Protein AF-A0A847VBR7-F1 (afdb_monomer)

Radius of gyration: 28.54 Å; Cα contacts (8 Å, |Δi|>4): 184; chains: 1; bounding box: 70×42×78 Å

Structure (mmCIF, N/CA/C/O backbone):
data_AF-A0A847VBR7-F1
#
_entry.id   AF-A0A847VBR7-F1
#
loop_
_atom_site.group_PDB
_atom_site.id
_atom_site.type_symbol
_atom_site.label_atom_id
_atom_site.label_alt_id
_atom_site.label_comp_id
_atom_site.label_asym_id
_atom_site.label_entity_id
_atom_site.label_seq_id
_atom_site.pdbx_PDB_ins_code
_atom_site.Cartn_x
_atom_site.Cartn_y
_atom_site.Cartn_z
_atom_site.occupancy
_atom_site.B_iso_or_equiv
_atom_site.auth_seq_id
_atom_site.auth_comp_id
_atom_site.auth_asym_id
_atom_site.auth_atom_id
_atom_site.pdbx_PDB_model_num
ATOM 1 N N . MET A 1 1 ? -1.234 -3.772 -37.754 1.00 32.06 1 MET A N 1
ATOM 2 C CA . MET A 1 1 ? -1.282 -2.333 -37.423 1.00 32.06 1 MET A CA 1
ATOM 3 C C . MET A 1 1 ? -0.763 -2.202 -36.005 1.00 32.06 1 MET A C 1
ATOM 5 O O . MET A 1 1 ? -1.481 -2.494 -35.062 1.00 32.06 1 MET A O 1
ATOM 9 N N . THR A 1 2 ? 0.535 -1.961 -35.871 1.00 36.78 2 THR A N 1
ATOM 10 C CA . THR A 1 2 ? 1.233 -1.893 -34.585 1.00 36.78 2 THR A CA 1
ATOM 11 C C . THR A 1 2 ? 0.907 -0.557 -33.936 1.00 36.78 2 THR A C 1
ATOM 13 O O . THR A 1 2 ? 1.272 0.490 -34.464 1.00 36.78 2 THR A O 1
ATOM 16 N N . SER A 1 3 ? 0.164 -0.601 -32.832 1.00 38.62 3 SER A N 1
ATOM 17 C CA . SER A 1 3 ? -0.021 0.542 -31.945 1.00 38.62 3 SER A CA 1
ATOM 18 C C . SER A 1 3 ? 1.366 1.016 -31.506 1.00 38.62 3 SER A C 1
ATOM 20 O O . SER A 1 3 ? 2.049 0.322 -30.756 1.00 38.62 3 SER A O 1
ATOM 22 N N . HIS A 1 4 ? 1.814 2.163 -32.021 1.00 39.31 4 HIS A N 1
ATOM 23 C CA . HIS A 1 4 ? 2.827 2.980 -31.358 1.00 39.31 4 HIS A CA 1
ATOM 24 C C . HIS A 1 4 ? 2.161 3.527 -30.091 1.00 39.31 4 HIS A C 1
ATOM 26 O O . HIS A 1 4 ? 1.654 4.644 -30.064 1.00 39.31 4 HIS A O 1
ATOM 32 N N . GLY A 1 5 ? 2.011 2.646 -29.106 1.00 46.28 5 GLY A N 1
ATOM 33 C CA . GLY A 1 5 ? 1.269 2.904 -27.888 1.00 46.28 5 GLY A CA 1
ATOM 34 C C . GLY A 1 5 ? 2.089 3.814 -27.001 1.00 46.28 5 GLY A C 1
ATOM 35 O O . GLY A 1 5 ? 3.195 3.451 -26.643 1.00 46.28 5 GLY A O 1
ATOM 36 N N . ASP A 1 6 ? 1.585 5.015 -26.753 1.00 58.66 6 ASP A N 1
ATOM 37 C CA . ASP A 1 6 ? 1.435 5.697 -25.459 1.00 58.66 6 ASP A CA 1
ATOM 38 C C . ASP A 1 6 ? 2.389 5.369 -24.287 1.00 58.66 6 ASP A C 1
ATOM 40 O O . ASP A 1 6 ? 2.008 5.472 -23.123 1.00 58.66 6 ASP A O 1
ATOM 44 N N . HIS A 1 7 ? 3.639 4.988 -24.558 1.00 62.34 7 HIS A N 1
ATOM 45 C CA . HIS A 1 7 ? 4.578 4.549 -23.534 1.00 62.34 7 HIS A CA 1
ATOM 46 C C . HIS A 1 7 ? 4.798 5.689 -22.540 1.00 62.34 7 HIS A C 1
ATOM 48 O O . HIS A 1 7 ? 4.632 5.497 -21.340 1.00 62.34 7 HIS A O 1
ATOM 54 N N . SER A 1 8 ? 5.087 6.914 -23.008 1.00 69.00 8 SER A N 1
ATOM 55 C CA . SER A 1 8 ? 5.248 8.093 -22.132 1.00 69.00 8 SER A CA 1
ATOM 56 C C . SER A 1 8 ? 4.080 8.272 -21.157 1.00 69.00 8 SER A C 1
ATOM 58 O O . SER A 1 8 ? 4.315 8.529 -19.981 1.00 69.00 8 SER A O 1
ATOM 60 N N . GLY A 1 9 ? 2.849 8.022 -21.612 1.00 84.94 9 GLY A N 1
ATOM 61 C CA . GLY A 1 9 ? 1.653 8.176 -20.792 1.00 84.94 9 GLY A CA 1
ATOM 62 C C . GLY A 1 9 ? 1.588 7.225 -19.596 1.00 84.94 9 GLY A C 1
ATOM 63 O O . GLY A 1 9 ? 0.990 7.581 -18.581 1.00 84.94 9 GLY A O 1
ATOM 64 N N . LEU A 1 10 ? 2.215 6.041 -19.655 1.00 92.19 10 LEU A N 1
ATOM 65 C CA . LEU A 1 10 ? 2.211 5.121 -18.515 1.00 92.19 10 LEU A CA 1
ATOM 66 C C . LEU A 1 10 ? 3.056 5.652 -17.357 1.00 92.19 10 LEU A C 1
ATOM 68 O O . LEU A 1 10 ? 2.578 5.647 -16.224 1.00 92.19 10 LEU A O 1
ATOM 72 N N . LEU A 1 11 ? 4.278 6.115 -17.630 1.00 91.62 11 LEU A N 1
ATOM 73 C CA . LEU A 1 11 ? 5.168 6.644 -16.593 1.00 91.62 11 LEU A CA 1
ATOM 74 C C . LEU A 1 11 ? 4.535 7.857 -15.899 1.00 91.62 11 LEU A C 1
ATOM 76 O O . LEU A 1 11 ? 4.471 7.887 -14.672 1.00 91.62 11 LEU A O 1
ATOM 80 N N . ASP A 1 12 ? 3.977 8.784 -16.678 1.00 92.38 12 ASP A N 1
ATOM 81 C CA . ASP A 1 12 ? 3.278 9.963 -16.155 1.00 92.38 12 ASP A CA 1
ATOM 82 C C . ASP A 1 12 ? 2.058 9.554 -15.308 1.00 92.38 12 ASP A C 1
ATOM 84 O O . ASP A 1 12 ? 1.833 10.075 -14.213 1.00 92.38 12 ASP A O 1
ATOM 88 N N . SER A 1 13 ? 1.290 8.555 -15.767 1.00 91.69 13 SER A N 1
ATOM 89 C CA . SER A 1 13 ? 0.156 8.023 -15.001 1.00 91.69 13 SER A CA 1
ATOM 90 C C . SER A 1 13 ? 0.587 7.367 -13.685 1.00 91.69 13 SER A C 1
ATOM 92 O O . SER A 1 13 ? -0.080 7.537 -12.663 1.00 91.69 13 SER A O 1
ATOM 94 N N . LEU A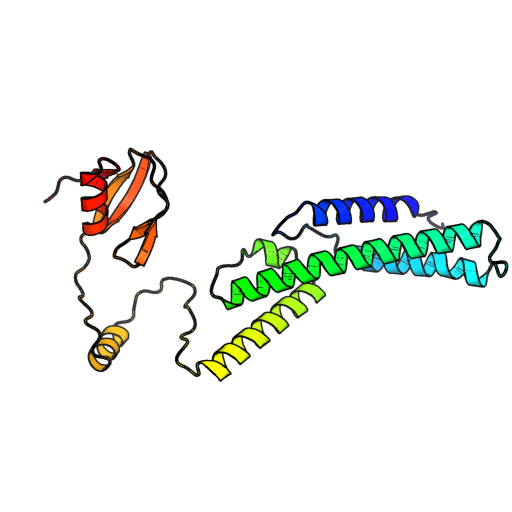 1 14 ? 1.719 6.659 -13.679 1.00 94.00 14 LEU A N 1
ATOM 95 C CA . LEU A 1 14 ? 2.256 6.012 -12.489 1.00 94.00 14 LEU A CA 1
ATOM 96 C C . LEU A 1 14 ? 2.762 7.054 -11.487 1.00 94.00 14 LEU A C 1
ATOM 98 O O . LEU A 1 14 ? 2.488 6.931 -10.297 1.00 94.00 14 LEU A O 1
ATOM 102 N N . GLN A 1 15 ? 3.422 8.114 -11.954 1.00 94.75 15 GLN A N 1
ATOM 103 C CA . GLN A 1 15 ? 3.838 9.240 -11.113 1.00 94.75 15 GLN A CA 1
ATOM 104 C C . GLN A 1 15 ? 2.652 9.946 -10.452 1.00 94.75 15 GLN A C 1
ATOM 106 O O . GLN A 1 15 ? 2.715 10.287 -9.265 1.00 94.75 15 GLN A O 1
ATOM 111 N N . LEU A 1 16 ? 1.555 10.130 -11.192 1.00 94.19 16 LEU A N 1
ATOM 112 C CA . LEU A 1 16 ? 0.321 10.694 -10.650 1.00 94.19 16 LEU A CA 1
ATOM 113 C C . LEU A 1 16 ? -0.249 9.807 -9.537 1.00 94.19 16 LEU A C 1
ATOM 115 O O . LEU A 1 16 ? -0.586 10.303 -8.463 1.00 94.19 16 LEU A O 1
ATOM 119 N N . VAL A 1 17 ? -0.309 8.495 -9.773 1.00 94.75 17 VAL A N 1
ATOM 120 C CA . VAL A 1 17 ? -0.791 7.513 -8.794 1.00 94.75 17 VAL A CA 1
ATOM 121 C C . VAL A 1 17 ? 0.097 7.472 -7.550 1.00 94.75 17 VAL A C 1
ATOM 123 O O . VAL A 1 17 ? -0.418 7.508 -6.437 1.00 94.75 17 VAL A O 1
ATOM 126 N N . VAL A 1 18 ? 1.422 7.447 -7.714 1.00 95.81 18 VAL A N 1
ATOM 127 C CA . VAL A 1 18 ? 2.386 7.476 -6.600 1.00 95.81 18 VAL A CA 1
ATOM 128 C C . VAL A 1 18 ? 2.211 8.741 -5.764 1.00 95.81 18 VAL A C 1
ATOM 130 O O . VAL A 1 18 ? 2.200 8.668 -4.536 1.00 95.81 18 VAL A O 1
ATOM 133 N N . SER A 1 19 ? 2.033 9.894 -6.411 1.00 94.69 19 SER A N 1
ATOM 134 C CA . SER A 1 19 ? 1.812 11.165 -5.716 1.00 94.69 19 SER A CA 1
ATOM 135 C C . SER A 1 19 ? 0.491 11.154 -4.945 1.00 94.69 19 SER A C 1
ATOM 137 O O . SER A 1 19 ? 0.476 11.456 -3.755 1.00 94.69 19 SER A O 1
ATOM 139 N N . ALA A 1 20 ? -0.595 10.711 -5.583 1.00 94.62 20 ALA A N 1
ATOM 140 C CA . ALA A 1 20 ? -1.893 10.575 -4.931 1.00 94.62 20 ALA A CA 1
ATOM 141 C C . ALA A 1 20 ? -1.842 9.606 -3.738 1.00 94.62 20 ALA A C 1
ATOM 143 O O . ALA A 1 20 ? -2.424 9.881 -2.690 1.00 94.62 20 ALA A O 1
ATOM 144 N N . GLU A 1 21 ? -1.129 8.483 -3.866 1.00 95.56 21 GLU A N 1
ATOM 145 C CA . GLU A 1 21 ? -0.970 7.519 -2.777 1.00 95.56 21 GLU A CA 1
ATOM 146 C C . GLU A 1 21 ? -0.162 8.107 -1.617 1.00 95.56 21 GLU A C 1
ATOM 148 O O . GLU A 1 21 ? -0.514 7.878 -0.458 1.00 95.56 21 GLU A O 1
ATOM 153 N N . ARG A 1 22 ? 0.877 8.897 -1.899 1.00 94.31 22 ARG A N 1
ATOM 154 C CA . ARG A 1 22 ? 1.648 9.600 -0.867 1.00 94.31 22 ARG A CA 1
ATOM 155 C C . ARG A 1 22 ? 0.790 10.604 -0.097 1.00 94.31 22 ARG A C 1
ATOM 157 O O . ARG A 1 22 ? 0.894 10.675 1.125 1.00 94.31 22 ARG A O 1
ATOM 164 N N . ASP A 1 23 ? -0.058 11.344 -0.802 1.00 93.06 23 ASP A N 1
ATOM 165 C CA . ASP A 1 23 ? -0.875 12.410 -0.215 1.00 93.06 23 ASP A CA 1
ATOM 166 C C . ASP A 1 23 ? -2.114 11.857 0.522 1.00 93.06 23 ASP A C 1
ATOM 168 O O . ASP A 1 23 ? -2.627 12.480 1.453 1.00 93.06 23 ASP A O 1
ATOM 172 N N . ALA A 1 24 ? -2.573 10.651 0.168 1.00 88.75 24 ALA A N 1
ATOM 173 C CA . ALA A 1 24 ? -3.673 9.955 0.833 1.00 88.75 24 ALA A CA 1
ATOM 174 C C . ALA A 1 24 ? -3.249 9.346 2.185 1.00 88.75 24 ALA A C 1
ATOM 176 O O . ALA A 1 24 ? -3.102 8.131 2.336 1.00 88.75 24 ALA A O 1
ATOM 177 N N . ILE A 1 25 ? -3.048 10.179 3.201 1.00 81.94 25 ILE A N 1
ATOM 178 C CA . ILE A 1 25 ? -2.653 9.724 4.541 1.00 81.94 25 ILE A CA 1
ATOM 179 C C . ILE A 1 25 ? -3.774 8.882 5.170 1.00 81.94 25 ILE A C 1
ATOM 181 O O . ILE A 1 25 ? -4.931 9.290 5.208 1.00 81.94 25 ILE A O 1
ATOM 185 N N . GLY A 1 26 ? -3.432 7.691 5.671 1.00 75.50 26 GLY A N 1
ATOM 186 C CA . GLY A 1 26 ? -4.369 6.814 6.389 1.00 75.50 26 GLY A CA 1
ATOM 187 C C . GLY A 1 26 ? -5.438 6.133 5.524 1.00 75.50 26 GLY A C 1
ATOM 188 O O . GLY A 1 26 ? -6.224 5.354 6.052 1.00 75.50 26 GLY A O 1
ATOM 189 N N . SER A 1 27 ? -5.457 6.367 4.207 1.00 85.25 27 SER A N 1
ATOM 190 C CA . SER A 1 27 ? -6.395 5.737 3.274 1.00 85.25 27 SER A CA 1
ATOM 191 C C . SER A 1 27 ? -5.681 5.230 2.024 1.00 85.25 27 SER A C 1
ATOM 193 O O . SER A 1 27 ? -4.708 5.815 1.555 1.00 85.25 27 SER A O 1
ATOM 195 N N . LEU A 1 28 ? -6.212 4.152 1.448 1.00 90.75 28 LEU A N 1
ATOM 196 C CA . LEU A 1 28 ? -5.800 3.650 0.140 1.00 90.75 28 LEU A CA 1
ATOM 197 C C . LEU A 1 28 ? -6.451 4.473 -0.975 1.00 90.75 28 LEU A C 1
ATOM 199 O O . LEU A 1 28 ? -7.643 4.814 -0.893 1.00 90.75 28 LEU A O 1
ATOM 203 N N . THR A 1 29 ? -5.681 4.763 -2.023 1.00 92.88 29 THR A N 1
ATOM 204 C CA . THR A 1 29 ? -6.227 5.309 -3.273 1.00 92.88 29 THR A CA 1
ATOM 205 C C . THR A 1 29 ? -6.804 4.196 -4.147 1.00 92.88 29 THR A C 1
ATOM 207 O O . THR A 1 29 ? -6.493 3.014 -3.963 1.00 92.88 29 THR A O 1
ATOM 210 N N . VAL A 1 30 ? -7.684 4.569 -5.082 1.00 90.44 30 VAL A N 1
ATOM 211 C CA . VAL A 1 30 ? -8.215 3.642 -6.087 1.00 90.44 30 VAL A CA 1
ATOM 212 C C . VAL A 1 30 ? -7.145 3.419 -7.146 1.00 90.44 30 VAL A C 1
ATOM 214 O O . VAL A 1 30 ? -6.747 4.355 -7.838 1.00 90.44 30 VAL A O 1
ATOM 217 N N . LEU A 1 31 ? -6.709 2.170 -7.279 1.00 92.31 31 LEU A N 1
ATOM 218 C CA . LEU A 1 31 ? -5.714 1.778 -8.262 1.00 92.31 31 LEU A CA 1
ATOM 219 C C . LEU A 1 31 ? -6.376 1.115 -9.476 1.00 92.31 31 LEU A C 1
ATOM 221 O O . LEU A 1 31 ? -7.262 0.276 -9.289 1.00 92.31 31 LEU A O 1
ATOM 225 N N . PRO A 1 32 ? -5.930 1.406 -10.711 1.00 90.50 32 PRO A N 1
ATOM 226 C CA . PRO A 1 32 ? -6.276 0.574 -11.854 1.00 90.50 32 PRO A CA 1
ATOM 227 C C . PRO A 1 32 ? -5.802 -0.874 -11.618 1.00 90.50 32 PRO A C 1
ATOM 229 O O . PRO A 1 32 ? -4.627 -1.079 -11.296 1.00 90.50 32 PRO A O 1
ATOM 232 N N . PRO A 1 33 ? -6.673 -1.889 -11.776 1.00 89.06 33 PRO A N 1
ATOM 233 C CA . PRO A 1 33 ? -6.339 -3.279 -11.448 1.00 89.06 33 PRO A CA 1
ATOM 234 C C . PRO A 1 33 ? -5.257 -3.862 -12.365 1.00 89.06 33 PRO A C 1
ATOM 236 O O . PRO A 1 33 ? -4.580 -4.822 -12.011 1.00 89.06 33 PRO A O 1
ATOM 239 N N . ASP A 1 34 ? -5.085 -3.274 -13.545 1.00 92.19 34 ASP A N 1
ATOM 240 C CA . ASP A 1 34 ? -4.134 -3.678 -14.569 1.00 92.19 34 ASP A CA 1
ATOM 241 C C . ASP A 1 34 ? -2.812 -2.893 -14.518 1.00 92.19 34 ASP A C 1
ATOM 243 O O . ASP A 1 34 ? -1.905 -3.216 -15.286 1.00 92.19 34 ASP A O 1
ATOM 247 N N . LEU A 1 35 ? -2.657 -1.909 -13.619 1.00 93.50 35 LEU A N 1
ATOM 248 C CA . LEU A 1 35 ? -1.493 -1.011 -13.570 1.00 93.50 35 LEU A CA 1
ATOM 249 C C . LEU A 1 35 ? -0.160 -1.773 -13.546 1.00 93.50 35 LEU A C 1
ATOM 251 O O . LEU A 1 35 ? 0.708 -1.537 -14.386 1.00 93.50 35 LEU A O 1
ATOM 255 N N . PHE A 1 36 ? -0.022 -2.725 -12.620 1.00 94.56 36 PHE A N 1
ATOM 256 C CA . PHE A 1 36 ? 1.188 -3.540 -12.480 1.00 94.56 36 PHE A CA 1
ATOM 257 C C . PHE A 1 36 ? 1.441 -4.415 -13.713 1.00 94.56 36 PHE A C 1
ATOM 259 O O . PHE A 1 36 ? 2.578 -4.538 -14.163 1.00 94.56 36 PHE A O 1
ATOM 266 N N . SER A 1 37 ? 0.384 -4.980 -14.305 1.00 94.56 37 SER A N 1
ATOM 267 C CA . SER A 1 37 ? 0.510 -5.804 -15.513 1.00 94.56 37 SER A CA 1
ATOM 268 C C . SER A 1 37 ? 0.945 -4.981 -16.730 1.00 94.56 37 SER A C 1
ATOM 270 O O . SER A 1 37 ? 1.835 -5.398 -17.468 1.00 94.56 37 SER A O 1
ATOM 272 N N . ARG A 1 38 ? 0.396 -3.770 -16.896 1.00 94.81 38 ARG A N 1
ATOM 273 C CA . ARG A 1 38 ? 0.777 -2.829 -17.956 1.00 94.81 38 ARG A CA 1
ATOM 274 C C . ARG A 1 38 ? 2.229 -2.389 -17.815 1.00 94.81 38 ARG A C 1
ATOM 276 O O . ARG A 1 38 ? 2.953 -2.390 -18.806 1.00 94.81 38 ARG A O 1
ATOM 283 N N . ALA A 1 39 ? 2.664 -2.076 -16.595 1.00 95.38 39 ALA A N 1
ATOM 284 C CA . ALA A 1 39 ? 4.056 -1.735 -16.327 1.00 95.38 39 ALA A CA 1
ATOM 285 C C . ALA A 1 39 ? 5.002 -2.912 -16.609 1.00 95.38 39 ALA A C 1
ATOM 287 O O . ALA A 1 39 ? 6.052 -2.713 -17.213 1.00 95.38 39 ALA A O 1
ATOM 288 N N . GLY A 1 40 ? 4.601 -4.142 -16.271 1.00 96.25 40 GLY A N 1
ATOM 289 C CA . GLY A 1 40 ? 5.349 -5.352 -16.623 1.00 96.25 40 GLY A CA 1
ATOM 290 C C . GLY A 1 40 ? 5.534 -5.516 -18.134 1.00 96.25 40 GLY A C 1
ATOM 291 O O . GLY A 1 40 ? 6.658 -5.701 -18.599 1.00 96.25 40 GLY A O 1
ATOM 292 N N . VAL A 1 41 ? 4.455 -5.362 -18.910 1.00 96.00 41 VAL A N 1
ATOM 293 C CA . VAL A 1 41 ? 4.503 -5.424 -20.382 1.00 96.00 41 VAL A CA 1
ATOM 294 C C . VAL A 1 41 ? 5.412 -4.336 -20.962 1.00 96.00 41 VAL A C 1
ATOM 296 O O . VAL A 1 41 ? 6.172 -4.605 -21.893 1.00 96.00 41 VAL A O 1
ATOM 299 N N . GLU A 1 42 ? 5.373 -3.115 -20.421 1.00 95.25 42 GLU A N 1
ATOM 300 C CA . GLU A 1 42 ? 6.250 -2.031 -20.874 1.00 95.25 42 GLU A CA 1
ATOM 301 C C . GLU A 1 42 ? 7.724 -2.303 -20.548 1.00 95.25 42 GLU A C 1
ATOM 303 O O . GLU A 1 42 ? 8.575 -2.168 -21.426 1.00 95.25 42 GLU A O 1
ATOM 308 N N . ILE A 1 43 ? 8.036 -2.759 -19.331 1.00 96.38 43 ILE A N 1
ATOM 309 C CA . ILE A 1 43 ? 9.403 -3.137 -18.941 1.00 96.38 43 ILE A CA 1
ATOM 310 C C . ILE A 1 43 ? 9.929 -4.258 -19.847 1.00 96.38 43 ILE A C 1
ATOM 312 O O . ILE A 1 43 ? 11.069 -4.195 -20.312 1.00 96.38 43 ILE A O 1
ATOM 316 N N . GLU A 1 44 ? 9.115 -5.271 -20.150 1.00 95.94 44 GLU A N 1
ATOM 317 C CA . GLU A 1 44 ? 9.493 -6.336 -21.085 1.00 95.94 44 GLU A CA 1
ATOM 318 C C . GLU A 1 44 ? 9.736 -5.815 -22.504 1.00 95.94 44 GLU A C 1
ATOM 320 O O . GLU A 1 44 ? 10.679 -6.251 -23.169 1.00 95.94 44 GLU A O 1
ATOM 325 N N . ALA A 1 45 ? 8.920 -4.870 -22.977 1.00 94.12 45 ALA A N 1
ATOM 326 C CA . ALA A 1 45 ? 9.124 -4.233 -24.272 1.00 94.12 45 ALA A CA 1
ATOM 327 C C . ALA A 1 45 ? 10.439 -3.437 -24.311 1.00 94.12 45 ALA A C 1
ATOM 329 O O . ALA A 1 45 ? 11.197 -3.573 -25.272 1.00 94.12 45 ALA A O 1
ATOM 330 N N . LEU A 1 46 ? 10.753 -2.681 -23.254 1.00 94.19 46 LEU A N 1
ATOM 331 C CA . LEU A 1 46 ? 12.004 -1.926 -23.130 1.00 94.19 46 LEU A CA 1
ATOM 332 C C . LEU A 1 46 ? 13.223 -2.853 -23.067 1.00 94.19 46 LEU A C 1
ATOM 334 O O . LEU A 1 46 ? 14.224 -2.598 -23.732 1.00 94.19 46 LEU A O 1
ATOM 338 N N . ARG A 1 47 ? 13.126 -3.992 -22.373 1.00 95.06 47 ARG A N 1
ATOM 339 C CA . ARG A 1 47 ? 14.208 -4.992 -22.309 1.00 95.06 47 ARG A CA 1
ATOM 340 C C . ARG A 1 47 ? 14.573 -5.589 -23.667 1.00 95.06 47 ARG A C 1
ATOM 342 O O . ARG A 1 47 ? 15.715 -6.007 -23.854 1.00 95.06 47 ARG A O 1
ATOM 349 N N . LYS A 1 48 ? 13.659 -5.599 -24.645 1.00 94.62 48 LYS A N 1
ATOM 350 C CA . LYS A 1 48 ? 13.979 -6.040 -26.017 1.00 94.62 48 LYS A CA 1
ATOM 351 C C . LYS A 1 48 ? 15.010 -5.132 -26.688 1.00 94.62 48 LYS A C 1
ATOM 353 O O . LYS A 1 48 ? 15.739 -5.612 -27.555 1.00 94.62 48 LYS A O 1
ATOM 358 N N . VAL A 1 49 ? 15.151 -3.875 -26.259 1.00 92.81 49 VAL A N 1
ATOM 359 C CA . VAL A 1 49 ? 16.210 -2.979 -26.750 1.00 92.81 49 VAL A CA 1
ATOM 360 C C . VAL A 1 49 ? 17.591 -3.575 -26.482 1.00 92.81 49 VAL A C 1
ATOM 362 O O . VAL A 1 49 ? 18.425 -3.566 -27.380 1.00 92.81 49 VAL A O 1
ATOM 365 N N . PHE A 1 50 ? 17.804 -4.204 -25.325 1.00 92.50 50 PHE A N 1
ATOM 366 C CA . PHE A 1 50 ? 19.084 -4.835 -24.974 1.00 92.50 50 PHE A CA 1
ATOM 367 C C . PHE A 1 50 ? 19.415 -6.063 -25.831 1.00 92.50 50 PHE A C 1
ATOM 369 O O . PHE A 1 50 ? 20.571 -6.457 -25.937 1.00 92.50 50 PHE A O 1
ATOM 376 N N . THR A 1 51 ? 18.409 -6.671 -26.468 1.00 90.31 51 THR A N 1
ATOM 377 C CA . THR A 1 51 ? 18.633 -7.768 -27.424 1.00 90.31 51 THR A CA 1
ATOM 378 C C . THR A 1 51 ? 19.007 -7.264 -28.818 1.00 90.31 51 THR A C 1
ATOM 380 O O . THR A 1 51 ? 19.703 -7.961 -29.551 1.00 90.31 51 THR A O 1
ATOM 383 N N . ALA A 1 52 ? 18.561 -6.059 -29.184 1.00 91.50 52 ALA A N 1
ATOM 384 C CA . ALA A 1 52 ? 18.794 -5.456 -30.496 1.00 91.50 52 ALA A CA 1
ATOM 385 C C . ALA A 1 52 ? 19.996 -4.496 -30.516 1.00 91.50 52 ALA A C 1
ATOM 387 O O . ALA A 1 52 ? 20.581 -4.261 -31.572 1.00 91.50 52 ALA A O 1
ATOM 388 N N . CYS A 1 53 ? 20.358 -3.933 -29.365 1.00 88.88 53 CYS A N 1
ATOM 389 C CA . CYS A 1 53 ? 21.441 -2.979 -29.195 1.00 88.88 53 CYS A CA 1
ATOM 390 C C . CYS A 1 53 ? 22.400 -3.483 -28.115 1.00 88.88 53 CYS A C 1
ATOM 392 O O . CYS A 1 53 ? 22.030 -3.589 -26.948 1.00 88.88 53 CYS A O 1
ATOM 394 N N . THR A 1 54 ? 23.629 -3.799 -28.517 1.00 86.00 54 THR A N 1
ATOM 395 C CA . THR A 1 54 ? 24.665 -4.319 -27.613 1.00 86.00 54 THR A CA 1
ATOM 396 C C . THR A 1 54 ? 25.536 -3.217 -27.013 1.00 86.00 54 THR A C 1
ATOM 398 O O . THR A 1 54 ? 26.229 -3.478 -26.037 1.00 86.00 54 THR A O 1
ATOM 401 N N . ASP A 1 55 ? 25.536 -2.015 -27.602 1.00 92.12 55 ASP A N 1
ATOM 402 C CA . ASP A 1 55 ? 26.331 -0.876 -27.133 1.00 92.12 55 ASP A CA 1
ATOM 403 C C . ASP A 1 55 ? 25.603 -0.141 -25.993 1.00 92.12 55 ASP A C 1
ATOM 405 O O . ASP A 1 55 ? 24.589 0.515 -26.250 1.00 92.12 55 ASP A O 1
ATOM 409 N N . PRO A 1 56 ? 26.114 -0.191 -24.748 1.00 89.94 56 PRO A N 1
ATOM 410 C CA . PRO A 1 56 ? 25.483 0.471 -23.611 1.00 89.94 56 PRO A CA 1
ATOM 411 C C . PRO A 1 56 ? 25.505 2.002 -23.692 1.00 89.94 56 PRO A C 1
ATOM 413 O O . PRO A 1 56 ? 24.775 2.665 -22.957 1.00 89.94 56 PRO A O 1
ATOM 416 N N . LEU A 1 57 ? 26.359 2.575 -24.548 1.00 93.06 57 LEU A N 1
ATOM 417 C CA . LEU A 1 57 ? 26.479 4.022 -24.726 1.00 93.06 57 LEU A CA 1
ATOM 418 C C . LEU A 1 57 ? 25.512 4.568 -25.779 1.00 93.06 57 LEU A C 1
ATOM 420 O O . LEU A 1 57 ? 25.332 5.783 -25.867 1.00 93.06 57 LEU A O 1
ATOM 424 N N . ALA A 1 58 ? 24.873 3.696 -26.559 1.00 93.75 58 ALA A N 1
ATOM 425 C CA . ALA A 1 58 ? 23.891 4.109 -27.543 1.00 93.75 58 ALA A CA 1
ATOM 426 C C . ALA A 1 58 ? 22.655 4.715 -26.860 1.00 93.75 58 ALA A C 1
ATOM 428 O O . ALA A 1 58 ? 22.128 4.168 -25.890 1.00 93.75 58 ALA A O 1
ATOM 429 N N . GLU A 1 59 ? 22.146 5.820 -27.410 1.00 94.31 59 GLU A N 1
ATOM 430 C CA . GLU A 1 59 ? 20.992 6.538 -26.850 1.00 94.31 59 GLU A CA 1
ATOM 431 C C . GLU A 1 59 ? 19.770 5.636 -26.579 1.00 94.31 59 GLU A C 1
ATOM 433 O O . GLU A 1 59 ? 19.264 5.675 -25.459 1.00 94.31 59 GLU A O 1
ATOM 438 N N . PRO A 1 60 ? 19.334 4.737 -27.491 1.00 92.06 60 PRO A N 1
ATOM 439 C CA . PRO A 1 60 ? 18.210 3.841 -27.210 1.00 92.06 60 PRO A CA 1
ATOM 440 C C . PRO A 1 60 ? 18.440 2.927 -26.001 1.00 92.06 60 PRO A C 1
ATOM 442 O O . PRO A 1 60 ? 17.498 2.651 -25.261 1.00 92.06 60 PRO A O 1
ATOM 445 N N . PHE A 1 61 ? 19.680 2.469 -25.793 1.00 94.25 61 PHE A N 1
ATOM 446 C CA . PHE A 1 61 ? 20.045 1.631 -24.652 1.00 94.25 61 PHE A CA 1
ATOM 447 C C . PHE A 1 61 ? 19.911 2.425 -23.352 1.00 94.25 61 PHE A C 1
ATOM 449 O O . PHE A 1 61 ? 19.254 1.975 -22.416 1.00 94.25 61 PHE A O 1
ATOM 456 N N . ARG A 1 62 ? 20.477 3.636 -23.317 1.00 94.31 62 ARG A N 1
ATOM 457 C CA . ARG A 1 62 ? 20.427 4.529 -22.151 1.00 94.31 62 ARG A CA 1
ATOM 458 C C . ARG A 1 62 ? 18.998 4.928 -21.798 1.00 94.31 62 ARG A C 1
ATOM 460 O O . ARG A 1 62 ? 18.598 4.769 -20.650 1.00 94.31 62 ARG A O 1
ATOM 467 N N . THR A 1 63 ? 18.208 5.352 -22.786 1.00 93.50 63 THR A N 1
ATOM 468 C CA . THR A 1 63 ? 16.796 5.703 -22.585 1.00 93.50 63 THR A CA 1
ATOM 469 C C . THR A 1 63 ? 15.984 4.517 -22.061 1.00 93.50 63 THR A C 1
ATOM 471 O O . THR A 1 63 ? 15.134 4.695 -21.191 1.00 93.50 63 THR A O 1
ATOM 474 N N . ALA A 1 64 ? 16.230 3.300 -22.562 1.00 93.94 64 ALA A N 1
ATOM 475 C CA . ALA A 1 64 ? 15.554 2.106 -22.062 1.00 93.94 64 ALA A CA 1
ATOM 476 C C . ALA A 1 64 ? 15.918 1.817 -20.598 1.00 93.94 64 ALA A C 1
ATOM 478 O O . ALA A 1 64 ? 15.019 1.540 -19.807 1.00 93.94 64 ALA A O 1
ATOM 479 N N . THR A 1 65 ? 17.198 1.929 -20.233 1.00 95.38 65 THR A N 1
ATOM 480 C CA . THR A 1 65 ? 17.672 1.765 -18.850 1.00 95.38 65 THR A CA 1
ATOM 481 C C . THR A 1 65 ? 17.024 2.777 -17.910 1.00 95.38 65 THR A C 1
ATOM 483 O O . THR A 1 65 ? 16.334 2.375 -16.980 1.00 95.38 65 THR A O 1
ATOM 486 N N . GLU A 1 66 ? 17.146 4.077 -18.201 1.00 95.94 66 GLU A N 1
ATOM 487 C CA . GLU A 1 66 ? 16.589 5.153 -17.364 1.00 95.94 66 GLU A CA 1
ATOM 488 C C . GLU A 1 66 ? 15.081 4.978 -17.136 1.00 95.94 66 GLU A C 1
ATOM 490 O O . GLU A 1 66 ? 14.562 5.199 -16.041 1.00 95.94 66 GLU A O 1
ATOM 495 N N . ARG A 1 67 ? 14.364 4.538 -18.172 1.00 95.62 67 ARG A N 1
ATOM 496 C CA . ARG A 1 67 ? 12.918 4.334 -18.118 1.00 95.62 67 ARG A CA 1
ATOM 497 C C . ARG A 1 67 ? 12.518 3.081 -17.342 1.00 95.62 67 ARG A C 1
ATOM 499 O O . ARG A 1 67 ? 11.530 3.127 -16.611 1.00 95.62 67 ARG A O 1
ATOM 506 N N . ILE A 1 68 ? 13.253 1.977 -17.493 1.00 96.19 68 ILE A N 1
ATOM 507 C CA . ILE A 1 68 ? 13.046 0.769 -16.682 1.00 96.19 68 ILE A CA 1
ATOM 508 C C . ILE A 1 68 ? 13.277 1.106 -15.209 1.00 96.19 68 ILE A C 1
ATOM 510 O O . ILE A 1 68 ? 12.412 0.800 -14.390 1.00 96.19 68 ILE A O 1
ATOM 514 N N . ASP A 1 69 ? 14.377 1.791 -14.896 1.00 97.44 69 ASP A N 1
ATOM 515 C CA . ASP A 1 69 ? 14.725 2.170 -13.527 1.00 97.44 69 ASP A CA 1
ATOM 516 C C . ASP A 1 69 ? 13.643 3.070 -12.913 1.00 97.44 69 ASP A C 1
ATOM 518 O O . ASP A 1 69 ? 13.186 2.822 -11.797 1.00 97.44 69 ASP A O 1
ATOM 522 N N . ALA A 1 70 ? 13.152 4.065 -13.661 1.00 96.56 70 ALA A N 1
ATOM 523 C CA . ALA A 1 70 ? 12.070 4.937 -13.208 1.00 96.56 70 ALA A CA 1
ATOM 524 C C . ALA A 1 70 ? 10.760 4.171 -12.948 1.00 96.56 70 ALA A C 1
ATOM 526 O O . ALA A 1 70 ? 10.122 4.370 -11.913 1.00 96.56 70 ALA A O 1
ATOM 527 N N . LEU A 1 71 ? 10.358 3.275 -13.860 1.00 96.50 71 LEU A N 1
ATOM 528 C CA . LEU A 1 71 ? 9.162 2.447 -13.677 1.00 96.50 71 LEU A CA 1
ATOM 529 C C . LEU A 1 71 ? 9.298 1.549 -12.444 1.00 96.50 71 LEU A C 1
ATOM 531 O O . LEU A 1 71 ? 8.389 1.517 -11.618 1.00 96.50 71 LEU A O 1
ATOM 535 N N . GLN A 1 72 ? 10.424 0.849 -12.297 1.00 97.75 72 GLN A N 1
ATOM 536 C CA . GLN A 1 72 ? 10.665 -0.038 -11.157 1.00 97.75 72 GLN A CA 1
ATOM 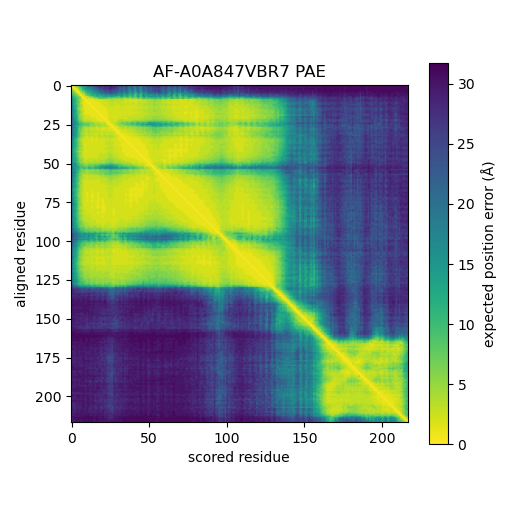537 C C . GLN A 1 72 ? 10.656 0.732 -9.836 1.00 97.75 72 GLN A C 1
ATOM 539 O O . GLN A 1 72 ? 9.942 0.339 -8.918 1.00 97.75 72 GLN A O 1
ATOM 544 N N . GLN A 1 73 ? 11.347 1.872 -9.773 1.00 97.62 73 GLN A N 1
ATOM 545 C CA . GLN A 1 73 ? 11.383 2.713 -8.579 1.00 97.62 73 GLN A CA 1
ATOM 546 C C . GLN A 1 73 ? 9.979 3.168 -8.156 1.00 97.62 73 GLN A C 1
ATOM 548 O O . GLN A 1 73 ? 9.616 3.064 -6.986 1.00 97.62 73 GLN A O 1
ATOM 553 N N . HIS A 1 74 ? 9.161 3.637 -9.101 1.00 97.31 74 HIS A N 1
ATOM 554 C CA . HIS A 1 74 ? 7.801 4.079 -8.796 1.00 97.31 74 HIS A CA 1
ATOM 555 C C . HIS A 1 74 ? 6.872 2.930 -8.380 1.00 97.31 74 HIS A C 1
ATOM 557 O O . HIS A 1 74 ? 6.037 3.117 -7.492 1.00 97.31 74 HIS A O 1
ATOM 563 N N . LEU A 1 75 ? 7.010 1.745 -8.985 1.00 97.12 75 LEU A N 1
ATOM 564 C CA . LEU A 1 75 ? 6.267 0.555 -8.563 1.00 97.12 75 LEU A CA 1
ATOM 565 C C . LEU A 1 75 ? 6.660 0.130 -7.144 1.00 97.12 75 LEU A C 1
ATOM 567 O O . LEU A 1 75 ? 5.776 -0.132 -6.330 1.00 97.12 75 LEU A O 1
ATOM 571 N N . ASP A 1 76 ? 7.955 0.109 -6.832 1.00 97.62 76 ASP A N 1
ATOM 572 C CA . ASP A 1 76 ? 8.460 -0.258 -5.508 1.00 97.62 76 ASP A CA 1
ATOM 573 C C . ASP A 1 76 ? 8.006 0.737 -4.436 1.00 97.62 76 ASP A C 1
ATOM 575 O O . ASP A 1 76 ? 7.547 0.335 -3.363 1.00 97.62 76 ASP A O 1
ATOM 579 N N . ASP A 1 77 ? 8.058 2.039 -4.730 1.00 96.69 77 ASP A N 1
ATOM 580 C CA . ASP A 1 77 ? 7.537 3.069 -3.831 1.00 96.69 77 ASP A CA 1
ATOM 581 C C . ASP A 1 77 ? 6.039 2.879 -3.571 1.00 96.69 77 ASP A C 1
ATOM 583 O O . ASP A 1 77 ? 5.596 2.960 -2.420 1.00 96.69 77 ASP A O 1
ATOM 587 N N . LEU A 1 78 ? 5.259 2.583 -4.615 1.00 96.19 78 LEU A N 1
ATOM 588 C CA . LEU A 1 78 ? 3.826 2.333 -4.497 1.00 96.19 78 LEU A CA 1
ATOM 589 C C . LEU A 1 78 ? 3.539 1.096 -3.635 1.00 96.19 78 LEU A C 1
ATOM 591 O O . LEU A 1 78 ? 2.732 1.174 -2.706 1.00 96.19 78 LEU A O 1
ATOM 595 N N . VAL A 1 79 ? 4.225 -0.020 -3.899 1.00 96.56 79 VAL A N 1
ATOM 596 C CA . VAL A 1 79 ? 4.095 -1.263 -3.122 1.00 96.56 79 VAL A CA 1
ATOM 597 C C . VAL A 1 79 ? 4.474 -1.024 -1.664 1.00 96.56 79 VAL A C 1
ATOM 599 O O . VAL A 1 79 ? 3.737 -1.443 -0.773 1.00 96.56 79 VAL A O 1
ATOM 602 N N . ARG A 1 80 ? 5.573 -0.308 -1.398 1.00 96.38 80 ARG A N 1
ATOM 603 C CA . ARG A 1 80 ? 6.009 0.024 -0.035 1.00 96.38 80 ARG A CA 1
ATOM 604 C C . ARG A 1 80 ? 4.965 0.856 0.708 1.00 96.38 80 ARG A C 1
ATOM 606 O O . ARG A 1 80 ? 4.638 0.541 1.849 1.00 96.38 80 ARG A O 1
ATOM 613 N N . MET A 1 81 ? 4.457 1.925 0.093 1.00 95.81 81 MET A N 1
ATOM 614 C CA . MET A 1 81 ? 3.466 2.797 0.734 1.00 95.81 81 MET A CA 1
ATOM 615 C C . MET A 1 81 ? 2.164 2.047 1.017 1.00 95.81 81 MET A C 1
ATOM 617 O O . MET A 1 81 ? 1.609 2.151 2.113 1.00 95.81 81 MET A O 1
ATOM 621 N N . ARG A 1 82 ? 1.683 1.263 0.048 1.00 95.81 82 ARG A N 1
ATOM 622 C CA . ARG A 1 82 ? 0.423 0.531 0.188 1.00 95.81 82 ARG A CA 1
ATOM 623 C C . ARG A 1 82 ? 0.535 -0.616 1.180 1.00 95.81 82 ARG A C 1
ATOM 625 O O . ARG A 1 82 ? -0.358 -0.753 2.012 1.00 95.81 82 ARG A O 1
ATOM 632 N N . SER A 1 83 ? 1.636 -1.372 1.184 1.00 95.31 83 SER A N 1
ATOM 633 C CA . SER A 1 83 ? 1.837 -2.460 2.148 1.00 95.31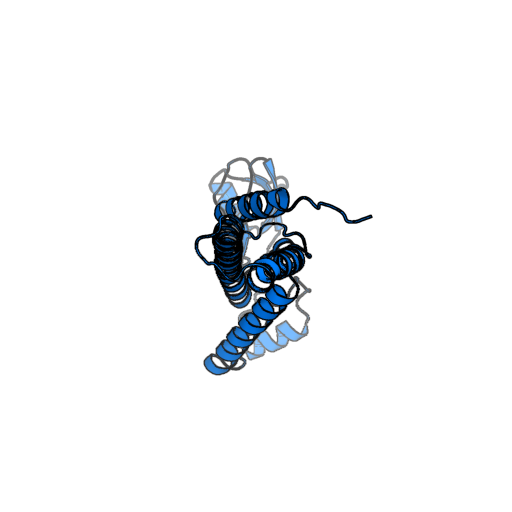 83 SER A CA 1
ATOM 634 C C . SER A 1 83 ? 1.838 -1.943 3.587 1.00 95.31 83 SER A C 1
ATOM 636 O O . SER A 1 83 ? 1.147 -2.502 4.433 1.00 95.31 83 SER A O 1
ATOM 638 N N . GLN A 1 84 ? 2.492 -0.811 3.862 1.00 94.88 84 GLN A N 1
ATOM 639 C CA . GLN A 1 84 ? 2.464 -0.173 5.184 1.00 94.88 84 GLN A CA 1
ATOM 640 C C . GLN A 1 84 ? 1.043 0.207 5.624 1.00 94.88 84 GLN A C 1
ATOM 642 O O . GLN A 1 84 ? 0.659 -0.052 6.766 1.00 94.88 84 GLN A O 1
ATOM 647 N N . LYS A 1 85 ? 0.238 0.781 4.722 1.00 93.38 85 LYS A N 1
ATOM 648 C CA . LYS A 1 85 ? -1.164 1.126 5.011 1.00 93.38 85 LYS A CA 1
ATOM 649 C C . LYS A 1 85 ? -2.021 -0.114 5.245 1.00 93.38 85 LYS A C 1
ATOM 651 O O . LYS A 1 85 ? -2.817 -0.130 6.177 1.00 93.38 85 LYS A O 1
ATOM 656 N N . ILE A 1 86 ? -1.848 -1.158 4.438 1.00 93.81 86 ILE A N 1
ATOM 657 C CA . ILE A 1 86 ? -2.578 -2.424 4.580 1.00 93.81 86 ILE A CA 1
ATOM 658 C C . ILE A 1 86 ? -2.263 -3.083 5.923 1.00 93.81 86 ILE A C 1
ATOM 660 O O . ILE A 1 86 ? -3.185 -3.483 6.630 1.00 93.81 86 ILE A O 1
ATOM 664 N N . LEU A 1 87 ? -0.985 -3.127 6.309 1.00 93.25 87 LEU A N 1
ATOM 665 C CA . LEU A 1 87 ? -0.560 -3.639 7.611 1.00 93.25 87 LEU A CA 1
ATOM 666 C C . LEU A 1 87 ? -1.187 -2.840 8.758 1.00 93.25 87 LEU A C 1
ATOM 668 O O . LEU A 1 87 ? -1.715 -3.429 9.698 1.00 93.25 87 LEU A O 1
ATOM 672 N N . MET A 1 88 ? -1.197 -1.508 8.661 1.00 91.06 88 MET A N 1
ATOM 673 C CA . MET A 1 88 ? -1.849 -0.647 9.652 1.00 91.06 88 MET A CA 1
ATOM 674 C C . MET A 1 88 ? -3.352 -0.942 9.766 1.00 91.06 88 MET A C 1
ATOM 676 O O . MET A 1 88 ? -3.875 -1.091 10.868 1.00 91.06 88 MET A O 1
ATOM 680 N N . LEU A 1 89 ? -4.052 -1.074 8.635 1.00 90.38 89 LEU A N 1
ATOM 681 C CA . LEU A 1 89 ? -5.477 -1.414 8.607 1.00 90.38 89 LEU A CA 1
ATOM 682 C C . LEU A 1 89 ? -5.749 -2.802 9.207 1.00 90.38 89 LEU A C 1
ATOM 684 O O . LEU A 1 89 ? -6.745 -2.975 9.912 1.00 90.38 89 LEU A O 1
ATOM 688 N N . ALA A 1 90 ? -4.885 -3.786 8.946 1.00 89.94 90 ALA A N 1
ATOM 689 C CA . ALA A 1 90 ? -5.007 -5.132 9.505 1.00 89.94 90 ALA A CA 1
ATOM 690 C C . ALA A 1 90 ? -4.858 -5.115 11.034 1.00 89.94 90 ALA A C 1
ATOM 692 O O . ALA A 1 90 ? -5.675 -5.707 11.739 1.00 89.94 90 ALA A O 1
ATOM 693 N N . LEU A 1 91 ? -3.878 -4.367 11.550 1.00 86.31 91 LEU A N 1
ATOM 694 C CA . LEU A 1 91 ? -3.670 -4.190 12.989 1.00 86.31 91 LEU A CA 1
ATOM 695 C C . LEU A 1 91 ? -4.860 -3.492 13.660 1.00 86.31 91 LEU A C 1
ATOM 697 O O . LEU A 1 91 ? -5.376 -3.995 14.655 1.00 86.31 91 LEU A O 1
ATOM 701 N N . LEU A 1 92 ? -5.360 -2.392 13.081 1.00 85.56 92 LEU A N 1
ATOM 702 C CA . LEU A 1 92 ? -6.546 -1.692 13.594 1.00 85.56 92 LEU A CA 1
ATOM 703 C C . LEU A 1 92 ? -7.762 -2.624 13.673 1.00 85.56 92 LEU A C 1
ATOM 705 O O . LEU A 1 92 ? -8.495 -2.603 14.664 1.00 85.56 92 LEU A O 1
ATOM 709 N N . ARG A 1 93 ? -7.963 -3.473 12.658 1.00 82.38 93 ARG A N 1
ATOM 710 C CA . ARG A 1 93 ? -9.042 -4.465 12.669 1.00 82.38 93 ARG A CA 1
ATOM 711 C C . ARG A 1 93 ? -8.858 -5.503 13.770 1.00 82.38 93 ARG A C 1
ATOM 713 O O . ARG A 1 93 ? -9.824 -5.813 14.463 1.00 82.38 93 ARG A O 1
ATOM 720 N N . ALA A 1 94 ? -7.649 -6.037 13.920 1.00 77.31 94 ALA A N 1
ATOM 721 C CA . ALA A 1 94 ? -7.341 -7.055 14.921 1.00 77.31 94 ALA A CA 1
ATOM 722 C C . ALA A 1 94 ? -7.462 -6.528 16.368 1.00 77.31 94 ALA A C 1
ATOM 724 O O . ALA A 1 94 ? -7.729 -7.289 17.296 1.00 77.31 94 ALA A O 1
ATOM 725 N N . GLU A 1 95 ? -7.340 -5.214 16.574 1.00 77.38 95 GLU A N 1
ATOM 726 C CA . GLU A 1 95 ? -7.658 -4.544 17.844 1.00 77.38 95 GLU A CA 1
ATOM 727 C C . GLU A 1 95 ? -9.170 -4.421 18.125 1.00 77.38 95 GLU A C 1
ATOM 729 O O . GLU A 1 95 ? -9.563 -3.868 19.151 1.00 77.38 95 GLU A O 1
ATOM 734 N N . GLY A 1 96 ? -10.035 -4.920 17.237 1.00 68.81 96 GLY A N 1
ATOM 735 C CA . GLY A 1 96 ? -11.489 -4.824 17.369 1.00 68.81 96 GLY A CA 1
ATOM 736 C C . GLY A 1 96 ? -12.062 -3.484 16.907 1.00 68.81 96 GLY A C 1
ATOM 737 O O . GLY A 1 96 ? -13.247 -3.219 17.117 1.00 68.81 96 GLY A O 1
ATOM 738 N N . ARG A 1 97 ? -11.260 -2.630 16.255 1.00 75.25 97 ARG A N 1
ATOM 739 C CA . ARG A 1 97 ? -11.773 -1.402 15.640 1.00 75.25 97 ARG A CA 1
ATOM 740 C C . ARG A 1 97 ? -12.473 -1.743 14.326 1.00 75.25 97 ARG A C 1
ATOM 742 O O . ARG A 1 97 ? -12.078 -2.654 13.590 1.00 75.25 97 ARG A O 1
ATOM 749 N N . SER A 1 98 ? -13.541 -1.017 14.019 1.00 65.00 98 SER A N 1
ATOM 750 C CA . SER A 1 98 ? -14.195 -1.126 12.719 1.00 65.00 98 SER A CA 1
ATOM 751 C C . SER A 1 98 ? -13.271 -0.554 11.645 1.00 65.00 98 SER A C 1
ATOM 753 O O . SER A 1 98 ? -12.821 0.586 11.730 1.00 65.00 98 SER A O 1
ATOM 755 N N . VAL A 1 99 ? -12.975 -1.364 10.632 1.00 69.25 99 VAL A N 1
ATOM 756 C CA . VAL A 1 99 ? -12.331 -0.893 9.405 1.00 69.25 99 VAL A CA 1
ATOM 757 C C . VAL A 1 99 ? -13.428 -0.686 8.378 1.00 69.25 99 VAL A C 1
ATOM 759 O O . VAL A 1 99 ? -14.273 -1.564 8.192 1.00 69.25 99 VAL A O 1
ATOM 762 N N . ASP A 1 100 ? -13.434 0.479 7.737 1.00 74.69 100 ASP A N 1
ATOM 763 C CA . ASP A 1 100 ? -14.411 0.790 6.701 1.00 74.69 100 ASP A CA 1
ATOM 764 C C . ASP A 1 100 ? -14.315 -0.227 5.549 1.00 74.69 100 ASP A C 1
ATOM 766 O O . ASP A 1 100 ? -13.233 -0.507 5.019 1.00 74.69 100 ASP A O 1
ATOM 770 N N . ARG A 1 101 ? -15.471 -0.763 5.136 1.00 78.50 101 ARG A N 1
ATOM 771 C CA . ARG A 1 101 ? -15.597 -1.646 3.967 1.00 78.50 101 ARG A CA 1
ATOM 772 C C . ARG A 1 101 ? -15.097 -0.965 2.695 1.00 78.50 101 ARG A C 1
ATOM 774 O O . ARG A 1 101 ? -14.704 -1.658 1.758 1.00 78.50 101 ARG A O 1
ATOM 781 N N . GLU A 1 102 ? -15.081 0.367 2.645 1.00 79.81 102 GLU A N 1
ATOM 782 C CA . GLU A 1 102 ? -14.464 1.097 1.540 1.00 79.81 102 GLU A CA 1
ATOM 783 C C . GLU A 1 102 ? -12.971 0.809 1.382 1.00 79.81 102 GLU A C 1
ATOM 785 O O . GLU A 1 102 ? -12.513 0.650 0.251 1.00 79.81 102 GLU A O 1
ATOM 790 N N . HIS A 1 103 ? -12.206 0.683 2.469 1.00 81.81 103 HIS A N 1
ATOM 791 C CA . HIS A 1 103 ? -10.772 0.405 2.365 1.00 81.81 103 HIS A CA 1
ATOM 792 C C . HIS A 1 103 ? -10.507 -0.979 1.774 1.00 81.81 103 HIS A C 1
ATOM 794 O O . HIS A 1 103 ? -9.649 -1.116 0.906 1.00 81.81 103 HIS A O 1
ATOM 800 N N . GLN A 1 104 ? -11.295 -1.982 2.169 1.00 83.12 104 GLN A N 1
ATOM 801 C CA . GLN A 1 104 ? -11.188 -3.341 1.629 1.00 83.12 104 GLN A CA 1
ATOM 802 C C . GLN A 1 104 ? -11.518 -3.404 0.133 1.00 83.12 104 GLN A C 1
ATOM 804 O O . GLN A 1 104 ? -10.915 -4.187 -0.594 1.00 83.12 104 GLN A O 1
ATOM 809 N N . ARG A 1 105 ? -12.437 -2.559 -0.355 1.00 87.31 105 ARG A N 1
ATOM 810 C CA . ARG A 1 105 ? -12.782 -2.473 -1.787 1.00 87.31 105 ARG A CA 1
ATOM 811 C C . ARG A 1 105 ? -11.686 -1.837 -2.644 1.00 87.31 105 ARG A C 1
ATOM 813 O O . ARG A 1 105 ? -11.709 -2.003 -3.858 1.00 87.31 105 ARG A O 1
ATOM 820 N N . ARG A 1 106 ? -10.762 -1.088 -2.034 1.00 91.00 106 ARG A N 1
ATOM 821 C CA . ARG A 1 106 ? -9.645 -0.412 -2.719 1.00 91.00 106 ARG A CA 1
ATOM 822 C C . ARG A 1 106 ? -8.353 -1.236 -2.718 1.00 91.00 106 ARG A C 1
ATOM 824 O O . ARG A 1 106 ? -7.351 -0.774 -3.264 1.00 91.00 106 ARG A O 1
ATOM 831 N N . MET A 1 107 ? -8.365 -2.417 -2.100 1.00 93.12 107 MET A N 1
ATOM 832 C CA . MET A 1 107 ? -7.250 -3.361 -2.120 1.00 93.12 107 MET A CA 1
ATOM 833 C C . MET A 1 107 ? -7.272 -4.179 -3.410 1.00 93.12 107 MET A C 1
ATOM 835 O O . MET A 1 107 ? -8.325 -4.620 -3.871 1.00 93.12 107 MET A O 1
ATOM 839 N N . LEU A 1 108 ? -6.095 -4.415 -3.976 1.00 93.88 108 LEU A N 1
ATOM 840 C CA . LEU A 1 108 ? -5.907 -5.427 -5.006 1.00 93.88 108 LEU A CA 1
ATOM 841 C C . LEU A 1 108 ? -6.049 -6.837 -4.409 1.00 93.88 108 LEU A C 1
ATOM 843 O O . LEU A 1 108 ? -5.822 -7.015 -3.214 1.00 93.88 108 LEU A O 1
ATOM 847 N N . PRO A 1 109 ? -6.315 -7.877 -5.220 1.00 93.88 109 PRO A N 1
ATOM 848 C CA . PRO A 1 109 ? -6.434 -9.247 -4.712 1.00 93.88 109 PRO A CA 1
ATOM 849 C C . PRO A 1 109 ? -5.217 -9.722 -3.898 1.00 93.88 109 PRO A C 1
ATOM 851 O O . PRO A 1 109 ? -5.374 -10.335 -2.848 1.00 93.88 109 PRO A O 1
ATOM 854 N N . ALA A 1 110 ? -3.998 -9.390 -4.340 1.00 93.06 110 ALA A N 1
ATOM 855 C CA . ALA A 1 110 ? -2.772 -9.730 -3.612 1.00 93.06 110 ALA A CA 1
ATOM 856 C C . ALA A 1 110 ? -2.637 -8.964 -2.280 1.00 93.06 110 ALA A C 1
ATOM 858 O O . ALA A 1 110 ? -2.135 -9.495 -1.296 1.00 93.06 110 ALA A O 1
ATOM 859 N N . GLU A 1 111 ? -3.111 -7.719 -2.240 1.00 95.38 111 GLU A N 1
ATOM 860 C CA . GLU A 1 111 ? -3.131 -6.889 -1.033 1.00 95.38 111 GLU A CA 1
ATOM 861 C C . GLU A 1 111 ? -4.164 -7.388 -0.021 1.00 95.38 111 GLU A C 1
ATOM 863 O O . GLU A 1 111 ? -3.920 -7.358 1.183 1.00 95.38 111 GLU A O 1
ATOM 868 N N . GLN A 1 112 ? -5.297 -7.884 -0.516 1.00 94.00 112 GLN A N 1
ATOM 869 C CA . GLN A 1 112 ? -6.340 -8.508 0.288 1.00 94.00 112 GLN A CA 1
ATOM 870 C C . GLN A 1 112 ? -5.820 -9.781 0.965 1.00 94.00 112 GLN A C 1
ATOM 872 O O . GLN A 1 112 ? -5.997 -9.947 2.167 1.00 94.00 112 GLN A O 1
ATOM 877 N N . ALA A 1 113 ? -5.074 -10.613 0.231 1.00 95.00 113 ALA A N 1
ATOM 878 C CA . AL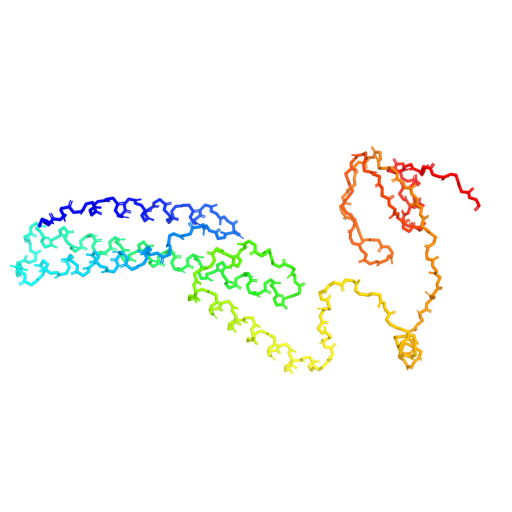A A 1 113 ? -4.419 -11.789 0.800 1.00 95.00 113 ALA A CA 1
ATOM 879 C C . ALA A 1 113 ? -3.427 -11.423 1.923 1.00 95.00 113 ALA A C 1
ATOM 881 O O . ALA A 1 113 ? -3.456 -12.045 2.982 1.00 95.00 113 ALA A O 1
ATOM 882 N N . LEU A 1 114 ? -2.606 -10.378 1.735 1.00 94.81 114 LEU A N 1
ATOM 883 C CA . LEU A 1 114 ? -1.702 -9.875 2.782 1.00 94.81 114 LEU A CA 1
ATOM 884 C C . LEU A 1 114 ? -2.472 -9.389 4.021 1.00 94.81 114 LEU A C 1
ATOM 886 O O . LEU A 1 114 ? -2.072 -9.665 5.151 1.00 94.81 114 LEU A O 1
ATOM 890 N N . TYR A 1 115 ? -3.563 -8.648 3.816 1.00 94.00 115 TYR A N 1
ATOM 891 C CA . TYR A 1 115 ? -4.421 -8.167 4.899 1.00 94.00 115 TYR A CA 1
ATOM 892 C C . TYR A 1 115 ? -4.991 -9.325 5.727 1.00 94.00 115 TYR A C 1
ATOM 894 O O . TYR A 1 115 ? -4.911 -9.301 6.959 1.00 94.00 115 TYR A O 1
ATOM 902 N N . ASP A 1 116 ? -5.537 -10.339 5.055 1.00 92.44 116 ASP A N 1
ATOM 903 C CA . ASP A 1 116 ? -6.151 -11.497 5.700 1.00 92.44 116 ASP A CA 1
ATOM 904 C C . ASP A 1 116 ? -5.117 -12.328 6.469 1.00 92.44 116 ASP A C 1
ATOM 906 O O . ASP A 1 116 ? -5.357 -12.675 7.627 1.00 92.44 116 ASP A O 1
ATOM 910 N N . GLU A 1 117 ? -3.939 -12.562 5.886 1.00 95.00 117 GLU A N 1
ATOM 911 C CA . GLU A 1 117 ? -2.853 -13.310 6.528 1.00 95.00 117 GLU A CA 1
ATOM 912 C C . GLU A 1 117 ? -2.374 -12.633 7.820 1.00 95.00 117 GLU A C 1
ATOM 914 O O . GLU A 1 117 ? -2.211 -13.281 8.857 1.00 95.00 117 GLU A O 1
ATOM 919 N N . VAL A 1 118 ? -2.194 -11.310 7.791 1.00 93.06 118 VAL A N 1
ATOM 920 C CA . VAL A 1 118 ? -1.754 -10.539 8.962 1.00 93.06 118 VAL A CA 1
ATOM 921 C C . VAL A 1 118 ? -2.834 -10.529 10.036 1.00 93.06 118 VAL A C 1
ATOM 923 O O . VAL A 1 118 ? -2.526 -10.717 11.214 1.00 93.06 118 VAL A O 1
ATOM 926 N N . ARG A 1 119 ? -4.104 -10.361 9.649 1.00 90.19 119 ARG A N 1
ATOM 927 C CA . ARG A 1 119 ? -5.234 -10.426 10.583 1.00 90.19 119 ARG A CA 1
ATOM 928 C C . ARG A 1 119 ? -5.282 -11.783 11.286 1.00 90.19 119 ARG A C 1
ATOM 930 O O . ARG A 1 119 ? -5.340 -11.831 12.511 1.00 90.19 119 ARG A O 1
ATOM 937 N N . GLU A 1 120 ? -5.198 -12.876 10.531 1.00 90.56 120 GLU A N 1
ATOM 938 C CA . GLU A 1 120 ? -5.201 -14.233 11.085 1.00 90.56 120 GLU A CA 1
ATOM 939 C C . GLU A 1 120 ? -3.993 -14.509 11.983 1.00 90.56 120 GLU A C 1
ATOM 941 O O . GLU A 1 120 ? -4.129 -15.167 13.015 1.00 90.56 120 GLU A O 1
ATOM 946 N N . ALA A 1 121 ? -2.812 -14.002 11.624 1.00 93.12 121 ALA A N 1
ATOM 947 C CA . ALA A 1 121 ? -1.617 -14.135 12.448 1.00 93.12 121 ALA A CA 1
ATOM 948 C C . ALA A 1 121 ? -1.775 -13.425 13.802 1.00 93.12 121 ALA A C 1
ATOM 950 O O . ALA A 1 121 ? -1.408 -13.988 14.836 1.00 93.12 121 ALA A O 1
ATOM 951 N N . VAL A 1 122 ? -2.358 -12.221 13.817 1.00 88.62 122 VAL A N 1
ATOM 952 C CA . VAL A 1 122 ? -2.619 -11.482 15.061 1.00 88.62 122 VAL A CA 1
ATOM 953 C C . VAL A 1 122 ? -3.701 -12.169 15.892 1.00 88.62 122 VAL A C 1
ATOM 955 O O . VAL A 1 122 ? -3.525 -12.314 17.102 1.00 88.62 122 VAL A O 1
ATOM 958 N N . ASP A 1 123 ? -4.783 -12.640 15.271 1.00 85.69 123 ASP A N 1
ATOM 959 C CA . ASP A 1 123 ? -5.847 -13.377 15.965 1.00 85.69 123 ASP A CA 1
ATOM 960 C C . ASP A 1 123 ? -5.296 -14.647 16.632 1.00 85.69 123 ASP A C 1
ATOM 962 O O . ASP A 1 123 ? -5.581 -14.914 17.802 1.00 85.69 123 ASP A O 1
ATOM 966 N N . ARG A 1 124 ? -4.430 -15.387 15.929 1.00 89.88 124 ARG A N 1
ATOM 967 C CA . ARG A 1 124 ? -3.746 -16.571 16.465 1.00 89.88 124 ARG A CA 1
ATOM 968 C C . ARG A 1 124 ? -2.846 -16.224 17.647 1.00 89.88 124 ARG A C 1
ATOM 970 O O . ARG A 1 124 ? -2.956 -16.861 18.689 1.00 89.88 124 ARG A O 1
ATOM 977 N N . TYR A 1 125 ? -2.022 -15.182 17.523 1.00 89.00 125 TYR A N 1
ATOM 978 C CA . TYR A 1 125 ? -1.176 -14.701 18.619 1.00 89.00 125 TYR A CA 1
ATOM 979 C C . TYR A 1 125 ? -2.003 -14.313 19.853 1.00 89.00 125 TYR A C 1
ATOM 981 O O . TYR A 1 125 ? -1.660 -14.673 20.977 1.00 89.00 125 TYR A O 1
ATOM 989 N N . ARG A 1 126 ? -3.132 -13.618 19.664 1.00 85.44 126 ARG A N 1
ATOM 990 C CA . ARG A 1 126 ? -4.033 -13.262 20.769 1.00 85.44 126 ARG A CA 1
ATOM 991 C C . ARG A 1 126 ? -4.635 -14.498 21.424 1.00 85.44 126 ARG A C 1
ATOM 993 O O . ARG A 1 126 ? -4.706 -14.545 22.647 1.00 85.44 126 ARG A O 1
ATOM 1000 N N . HIS A 1 127 ? -5.044 -15.483 20.635 1.00 85.06 127 HIS A N 1
ATOM 1001 C CA . HIS A 1 127 ? -5.575 -16.734 21.160 1.00 85.06 127 HIS A CA 1
ATOM 1002 C C . HIS A 1 127 ? -4.514 -17.528 21.939 1.00 85.06 127 HIS A C 1
ATOM 1004 O O . HIS A 1 127 ? -4.805 -18.033 23.015 1.00 85.06 127 HIS A O 1
ATOM 1010 N N . GLU A 1 128 ? -3.265 -17.577 21.472 1.00 89.38 128 GLU A N 1
ATOM 1011 C CA . GLU A 1 128 ? -2.162 -18.208 22.212 1.00 89.38 128 GLU A CA 1
ATOM 1012 C C . GLU A 1 128 ? -1.855 -17.483 23.534 1.00 89.38 128 GLU A C 1
ATOM 1014 O O . GLU A 1 128 ? -1.616 -18.128 24.553 1.00 89.38 128 GLU A O 1
ATOM 1019 N N . MET A 1 129 ? -1.894 -16.146 23.539 1.00 85.75 129 MET A N 1
ATOM 1020 C CA . MET A 1 129 ? -1.559 -15.338 24.718 1.00 85.75 129 MET A CA 1
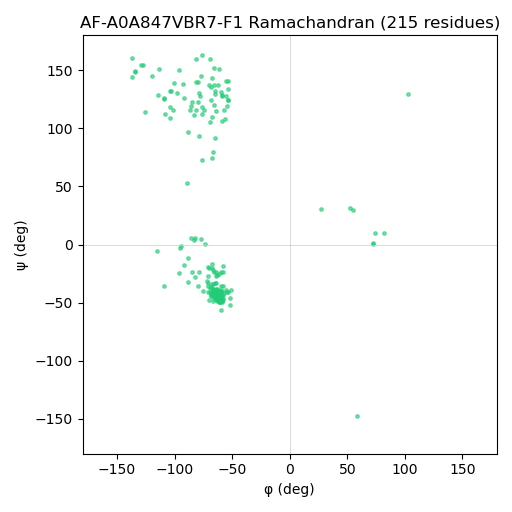ATOM 1021 C C . MET A 1 129 ? -2.687 -15.244 25.751 1.00 85.75 129 MET A C 1
ATOM 1023 O O . MET A 1 129 ? -2.414 -15.185 26.949 1.00 85.75 129 MET A O 1
ATOM 1027 N N . PHE A 1 130 ? -3.944 -15.193 25.305 1.00 80.56 130 PHE A N 1
ATOM 1028 C CA . PHE A 1 130 ? -5.111 -14.956 26.161 1.00 80.56 130 PHE A CA 1
ATOM 1029 C C . PHE A 1 130 ? -6.077 -16.155 26.235 1.00 80.56 130 PHE A C 1
ATOM 1031 O O . PHE A 1 130 ? -7.025 -16.126 27.022 1.00 80.56 130 PHE A O 1
ATOM 1038 N N . GLY A 1 131 ? -5.864 -17.224 25.464 1.00 74.44 131 GLY A N 1
ATOM 1039 C CA . GLY A 1 131 ? -6.773 -18.372 25.386 1.00 74.44 131 GLY A CA 1
ATOM 1040 C C . GLY A 1 131 ? -8.187 -17.981 24.938 1.00 74.44 131 GLY A C 1
ATOM 1041 O O . GLY A 1 131 ? -8.388 -17.009 24.209 1.00 74.44 131 GLY A O 1
ATOM 1042 N N . ASP A 1 132 ? -9.192 -18.697 25.445 1.00 65.38 132 ASP A N 1
ATOM 1043 C CA . ASP A 1 132 ? -10.620 -18.422 25.199 1.00 65.38 132 ASP A CA 1
ATOM 1044 C C . ASP A 1 132 ? -11.180 -17.233 26.004 1.00 65.38 132 ASP A C 1
ATOM 1046 O O . ASP A 1 132 ? -12.378 -16.951 25.959 1.00 65.38 132 ASP A O 1
ATOM 1050 N N . THR A 1 133 ? -10.344 -16.503 26.754 1.00 59.22 133 THR A N 1
ATOM 1051 C CA . THR A 1 133 ? -10.819 -15.341 27.530 1.00 59.22 133 THR A CA 1
ATOM 1052 C C . THR A 1 133 ? -11.220 -14.161 26.638 1.00 59.22 133 THR A C 1
ATOM 1054 O O . THR A 1 133 ? -11.996 -13.300 27.057 1.00 59.22 133 THR A O 1
ATOM 1057 N N . VAL A 1 134 ? -10.743 -14.130 25.388 1.00 52.78 134 VAL A N 1
ATOM 1058 C CA . VAL A 1 134 ? -11.113 -13.121 24.391 1.00 52.78 134 VAL A CA 1
ATOM 1059 C C . VAL A 1 134 ? -12.358 -13.594 23.649 1.00 52.78 134 VAL A C 1
ATOM 1061 O O . VAL A 1 134 ? -12.292 -14.362 22.692 1.00 52.78 134 VAL A O 1
ATOM 1064 N N . ARG A 1 135 ? -13.523 -13.112 24.088 1.00 52.94 135 ARG A N 1
ATOM 1065 C CA . ARG A 1 135 ? -14.785 -13.336 23.378 1.00 52.94 135 ARG A CA 1
ATOM 1066 C C . ARG A 1 135 ? -14.721 -12.643 22.005 1.00 52.94 135 ARG A C 1
ATOM 1068 O O . ARG A 1 135 ? -14.374 -11.460 21.965 1.00 52.94 135 ARG A O 1
ATOM 1075 N N . PRO A 1 136 ? -15.092 -13.308 20.894 1.00 49.34 136 PRO A N 1
ATOM 1076 C CA . PRO A 1 136 ? -15.246 -12.623 19.617 1.00 49.34 136 PRO A CA 1
ATOM 1077 C C . PRO A 1 136 ? -16.294 -11.522 19.780 1.00 49.34 136 PRO A C 1
ATOM 1079 O O . PRO A 1 136 ? -17.385 -11.769 20.302 1.00 49.34 136 PRO A O 1
ATOM 1082 N N . THR A 1 137 ? -15.949 -10.295 19.391 1.00 46.28 137 THR A N 1
ATOM 1083 C CA . THR A 1 137 ? -16.872 -9.160 19.431 1.00 46.28 137 THR A CA 1
ATOM 1084 C C . THR A 1 137 ? -18.009 -9.459 18.453 1.00 46.28 137 THR A C 1
ATOM 1086 O O . THR A 1 137 ? -17.743 -9.595 17.257 1.00 46.28 137 THR A O 1
ATOM 1089 N N . PRO A 1 138 ? -19.263 -9.625 18.909 1.00 43.66 138 PRO A N 1
ATOM 1090 C CA . PRO A 1 138 ? -20.364 -9.846 17.989 1.00 43.66 138 PRO A CA 1
ATOM 1091 C C . PRO A 1 138 ? -20.561 -8.577 17.155 1.00 43.66 138 PRO A C 1
ATOM 1093 O O . PRO A 1 138 ? -20.806 -7.494 17.689 1.00 43.66 138 PRO A O 1
ATOM 1096 N N . GLU A 1 139 ? -20.430 -8.703 15.835 1.00 37.97 139 GLU A N 1
ATOM 1097 C CA . GLU A 1 139 ? -20.868 -7.659 14.917 1.00 37.97 139 GLU A CA 1
ATOM 1098 C C . GLU A 1 139 ? -22.395 -7.578 14.968 1.00 37.97 139 GLU A C 1
ATOM 1100 O O . GLU A 1 139 ? -23.099 -8.464 14.490 1.00 37.97 139 GLU A O 1
ATOM 1105 N N . GLY A 1 140 ? -22.905 -6.496 15.551 1.00 38.69 140 GLY A N 1
ATOM 1106 C CA . GLY A 1 140 ? -24.331 -6.198 15.577 1.00 38.69 140 GLY A CA 1
ATOM 1107 C C . GLY A 1 140 ? -24.982 -6.502 16.921 1.00 38.69 140 GLY A C 1
ATOM 1108 O O . GLY A 1 140 ? -24.849 -7.584 17.488 1.00 38.69 140 GLY A O 1
ATOM 1109 N N . GLY A 1 141 ? -25.720 -5.511 17.424 1.00 38.97 141 GLY A N 1
ATOM 1110 C CA . GLY A 1 141 ? -26.543 -5.617 18.621 1.00 38.97 141 GLY A CA 1
ATOM 1111 C C . GLY A 1 141 ? -27.704 -6.582 18.410 1.00 38.97 141 GLY A C 1
ATOM 1112 O O . GLY A 1 141 ? -28.833 -6.162 18.172 1.00 38.97 141 GLY A O 1
ATOM 1113 N N . THR A 1 142 ? -27.442 -7.881 18.496 1.00 38.31 142 THR A N 1
ATOM 1114 C CA . THR A 1 142 ? -28.499 -8.859 18.732 1.00 38.31 142 THR A CA 1
ATOM 1115 C C . THR A 1 142 ? -29.005 -8.700 20.166 1.00 38.31 142 THR A C 1
ATOM 1117 O O . THR A 1 142 ? -28.182 -8.559 21.077 1.00 38.31 142 THR A O 1
ATOM 1120 N N . PRO A 1 143 ? -30.329 -8.738 20.398 1.00 45.62 143 PRO A N 1
ATOM 1121 C CA . PRO A 1 143 ? -30.885 -8.746 21.743 1.00 45.62 143 PRO A CA 1
ATOM 1122 C C . PRO A 1 143 ? -30.267 -9.885 22.552 1.00 45.62 143 PRO A C 1
ATOM 1124 O O . PRO A 1 143 ? -30.160 -11.010 22.063 1.00 45.62 143 PRO A O 1
ATOM 1127 N N . VAL A 1 144 ? -29.849 -9.576 23.778 1.00 51.59 144 VAL A N 1
ATOM 1128 C CA . VAL A 1 144 ? -29.263 -10.538 24.712 1.00 51.59 144 VAL A CA 1
ATOM 1129 C C . VAL A 1 144 ? -30.268 -11.682 24.929 1.00 51.59 144 VAL A C 1
ATOM 1131 O O . VAL A 1 144 ? -31.365 -11.428 25.432 1.00 51.59 144 VAL A O 1
ATOM 1134 N N . PRO A 1 145 ? -29.955 -12.931 24.534 1.00 55.06 145 PRO A N 1
ATOM 1135 C CA . PRO A 1 145 ? -30.869 -14.047 24.725 1.00 55.06 145 PRO A CA 1
ATOM 1136 C C . PRO A 1 145 ? -31.059 -14.339 26.226 1.00 55.06 145 PRO A C 1
ATOM 1138 O O . PRO A 1 145 ? -30.133 -14.133 27.014 1.00 55.06 145 PRO A O 1
ATOM 1141 N N . PRO A 1 146 ? -32.217 -14.883 26.644 1.00 55.56 146 PRO A N 1
ATOM 1142 C CA . PRO A 1 146 ? -32.528 -15.165 28.053 1.00 55.56 146 PRO A CA 1
ATOM 1143 C C . PRO A 1 146 ? -31.529 -16.117 28.741 1.00 55.56 146 PRO A C 1
ATOM 1145 O O . PRO A 1 146 ? -31.421 -16.119 29.964 1.00 55.56 146 PRO A O 1
ATOM 1148 N N . ALA A 1 147 ? -30.737 -16.870 27.971 1.00 57.00 147 ALA A N 1
ATOM 1149 C CA . ALA A 1 147 ? -29.630 -17.686 28.472 1.00 57.00 147 ALA A CA 1
ATOM 1150 C C . ALA A 1 147 ? -28.497 -16.863 29.127 1.00 57.00 147 ALA A C 1
ATOM 1152 O O . ALA A 1 147 ? -27.804 -17.366 30.008 1.00 57.00 147 ALA A O 1
ATOM 1153 N N . CYS A 1 148 ? -28.317 -15.592 28.750 1.00 47.97 148 CYS A N 1
ATOM 1154 C CA . CYS A 1 148 ? -27.287 -14.730 29.335 1.00 47.97 148 CYS A CA 1
ATOM 1155 C C . CYS A 1 148 ? -27.592 -14.317 30.781 1.00 47.97 148 CYS A C 1
ATOM 1157 O O . CYS A 1 148 ? -26.657 -14.090 31.540 1.00 47.97 148 CYS A O 1
ATOM 1159 N N . ALA A 1 149 ? -28.866 -14.257 31.182 1.00 53.78 149 ALA A N 1
ATOM 1160 C CA . ALA A 1 149 ? -29.240 -13.958 32.566 1.00 53.78 149 ALA A CA 1
ATOM 1161 C C . ALA A 1 149 ? -28.862 -15.106 33.520 1.00 53.78 149 ALA A C 1
ATOM 1163 O O . ALA A 1 149 ? -28.384 -14.858 34.624 1.00 53.78 149 ALA A O 1
ATOM 1164 N N . ALA A 1 150 ? -29.006 -16.358 33.071 1.00 53.69 150 ALA A N 1
ATOM 1165 C CA . ALA A 1 150 ? -28.598 -17.533 33.842 1.00 53.69 150 ALA A CA 1
ATOM 1166 C C . ALA A 1 150 ? -27.067 -17.617 33.991 1.00 53.69 150 ALA A C 1
ATOM 1168 O O . ALA A 1 150 ? -26.566 -17.822 35.092 1.00 53.69 150 ALA A O 1
ATOM 1169 N N . ALA A 1 151 ? -26.324 -17.367 32.908 1.00 55.91 151 ALA A N 1
ATOM 1170 C CA . ALA A 1 151 ? -24.860 -17.375 32.931 1.00 55.91 151 ALA A CA 1
ATOM 1171 C C . ALA A 1 151 ? -24.261 -16.231 33.774 1.00 55.91 151 ALA A C 1
ATOM 1173 O O . ALA A 1 151 ? -23.228 -16.402 34.416 1.00 55.91 151 ALA A O 1
ATOM 1174 N N . ALA A 1 152 ? -24.904 -15.059 33.803 1.00 54.44 152 ALA A N 1
ATOM 1175 C CA . ALA A 1 152 ? -24.446 -13.936 34.618 1.00 54.44 152 ALA A CA 1
ATOM 1176 C C . ALA A 1 152 ? -24.651 -14.170 36.124 1.00 54.44 152 ALA A C 1
ATOM 1178 O O . ALA A 1 152 ? -23.807 -13.768 36.925 1.00 54.44 152 ALA A O 1
ATOM 1179 N N . ALA A 1 153 ? -25.719 -14.883 36.498 1.00 53.69 153 ALA A N 1
ATOM 1180 C CA . ALA A 1 153 ? -25.944 -15.325 37.870 1.00 53.69 153 ALA A CA 1
ATOM 1181 C C . ALA A 1 153 ? -24.888 -16.352 38.326 1.00 53.69 153 ALA A C 1
ATOM 1183 O O . ALA A 1 153 ? -24.393 -16.251 39.446 1.00 53.69 153 ALA A O 1
ATOM 1184 N N . GLU A 1 154 ? -24.488 -17.290 37.457 1.00 54.75 154 GLU A N 1
ATOM 1185 C CA . GLU A 1 154 ? -23.379 -18.221 37.735 1.00 54.75 154 GLU A CA 1
ATOM 1186 C C . GLU A 1 154 ? -22.022 -17.510 37.857 1.00 54.75 154 GLU A C 1
ATOM 1188 O O . GLU A 1 154 ? -21.183 -17.912 38.660 1.00 54.75 154 GLU A O 1
ATOM 1193 N N . ALA A 1 155 ? -21.814 -16.427 37.105 1.00 51.75 155 ALA A N 1
ATOM 1194 C CA . ALA A 1 155 ? -20.580 -15.643 37.120 1.00 51.75 155 ALA A CA 1
ATOM 1195 C C . ALA A 1 155 ? -20.526 -14.557 38.216 1.00 51.75 155 ALA A C 1
ATOM 1197 O O . ALA A 1 155 ? -19.585 -13.764 38.226 1.00 51.75 155 ALA A O 1
ATOM 1198 N N . ALA A 1 156 ? -21.519 -14.491 39.115 1.00 56.03 156 ALA A N 1
ATOM 1199 C CA . ALA A 1 156 ? -21.658 -13.442 40.133 1.00 56.03 156 ALA A CA 1
ATOM 1200 C C . ALA A 1 156 ? -21.594 -12.006 39.564 1.00 56.03 156 ALA A C 1
ATOM 1202 O O . ALA A 1 156 ? -21.139 -11.073 40.226 1.00 56.03 156 ALA A O 1
ATOM 1203 N N . ILE A 1 157 ? -22.056 -11.825 38.326 1.00 52.59 157 ILE A N 1
ATOM 1204 C CA . ILE A 1 157 ? -22.204 -10.513 37.701 1.00 52.59 157 ILE A CA 1
ATOM 1205 C C . ILE A 1 157 ? -23.579 -9.984 38.114 1.00 52.59 157 ILE A C 1
ATOM 1207 O O . ILE A 1 157 ? -24.599 -10.567 37.743 1.00 52.59 157 ILE A O 1
ATOM 1211 N N . GLU A 1 158 ? -23.626 -8.878 38.865 1.00 44.25 158 GLU A N 1
ATOM 1212 C CA . GLU A 1 158 ? -24.880 -8.163 39.136 1.00 44.25 158 GLU A CA 1
ATOM 1213 C C . GLU A 1 158 ? -25.442 -7.598 37.826 1.00 44.25 158 GLU A C 1
ATOM 1215 O O . GLU A 1 158 ? -25.127 -6.491 37.391 1.00 44.25 158 GLU A O 1
ATOM 1220 N N . VAL A 1 159 ? -26.301 -8.376 37.173 1.00 46.94 159 VAL A N 1
ATOM 1221 C CA . VAL A 1 159 ? -27.163 -7.871 36.110 1.00 46.94 159 VAL A CA 1
ATOM 1222 C C . VAL A 1 159 ? -28.306 -7.159 36.804 1.00 46.94 159 VAL A C 1
ATOM 1224 O O . VAL A 1 159 ? -29.287 -7.798 37.166 1.00 46.94 159 VAL A O 1
ATOM 1227 N N . ASN A 1 160 ? -28.183 -5.849 37.009 1.00 42.84 160 ASN A N 1
ATOM 1228 C CA . ASN A 1 160 ? -29.344 -5.019 37.308 1.00 42.84 160 ASN A CA 1
ATOM 1229 C C . ASN A 1 160 ? -30.190 -4.943 36.032 1.00 42.84 160 ASN A C 1
ATOM 1231 O O . ASN A 1 160 ? -29.803 -4.246 35.093 1.00 42.84 160 ASN A O 1
ATOM 1235 N N . PRO A 1 161 ? -31.338 -5.640 35.942 1.00 46.28 161 PRO A N 1
ATOM 1236 C CA . PRO A 1 161 ? -32.220 -5.533 34.801 1.00 46.28 161 PRO A CA 1
ATOM 1237 C C . PRO A 1 161 ? -33.189 -4.388 35.094 1.00 46.28 161 PRO A C 1
ATOM 1239 O O . PRO A 1 161 ? -34.403 -4.572 35.093 1.00 46.28 161 PRO A O 1
ATOM 1242 N N . THR A 1 162 ? -32.673 -3.208 35.435 1.00 45.75 162 THR A N 1
ATOM 1243 C CA . THR A 1 162 ? -33.509 -2.018 35.399 1.00 45.75 162 THR A CA 1
ATOM 1244 C C . THR A 1 162 ? -33.533 -1.577 33.942 1.00 45.75 162 THR A C 1
ATOM 1246 O O . THR A 1 162 ? -32.481 -1.264 33.383 1.00 45.75 162 THR A O 1
ATOM 1249 N N . PRO A 1 163 ? -34.692 -1.588 33.256 1.00 52.47 163 PRO A N 1
ATOM 1250 C CA . PRO A 1 163 ? -34.791 -0.867 32.002 1.00 52.47 163 PRO A CA 1
ATOM 1251 C C . PRO A 1 163 ? -34.467 0.587 32.337 1.00 52.47 163 PRO A C 1
ATOM 1253 O O . PRO A 1 163 ? -35.245 1.251 33.022 1.00 52.47 163 PRO A O 1
ATOM 1256 N N . HIS A 1 164 ? -33.279 1.053 31.945 1.00 56.72 164 HIS A N 1
ATOM 1257 C CA . HIS A 1 164 ? -32.905 2.445 32.140 1.00 56.72 164 HIS A CA 1
ATOM 1258 C C . HIS A 1 164 ? -34.004 3.292 31.503 1.00 56.72 164 HIS A C 1
ATOM 1260 O O . HIS A 1 164 ? -34.282 3.144 30.310 1.00 56.72 164 HIS A O 1
ATOM 1266 N N . ALA A 1 165 ? -34.677 4.118 32.309 1.00 65.88 165 ALA A N 1
ATOM 1267 C CA . ALA A 1 165 ? -35.709 5.010 31.810 1.00 65.88 165 ALA A CA 1
ATOM 1268 C C . ALA A 1 165 ? -35.099 5.838 30.673 1.00 65.88 165 ALA A C 1
ATOM 1270 O O . ALA A 1 165 ? -34.030 6.427 30.827 1.00 65.88 165 ALA A O 1
ATOM 1271 N N . LEU A 1 166 ? -35.722 5.795 29.501 1.00 75.44 166 LEU A N 1
ATOM 1272 C CA . LEU A 1 166 ? -35.234 6.490 28.322 1.00 75.44 166 LEU A CA 1
ATOM 1273 C C . LEU A 1 166 ? -35.877 7.874 28.266 1.00 75.44 166 LEU A C 1
ATOM 1275 O O . LEU A 1 166 ? -37.101 7.996 28.291 1.00 75.44 166 LEU A O 1
ATOM 1279 N N . THR A 1 167 ? -35.050 8.908 28.159 1.00 76.88 167 THR A N 1
ATOM 1280 C CA . THR A 1 167 ? -35.473 10.304 28.052 1.00 76.88 167 THR A CA 1
ATOM 1281 C C . THR A 1 167 ? -35.202 10.800 26.635 1.00 76.88 167 THR A C 1
ATOM 1283 O O . THR A 1 167 ? -34.073 10.731 26.146 1.00 76.88 167 THR A O 1
ATOM 1286 N N . LEU A 1 168 ? -36.230 11.333 25.971 1.00 82.19 168 LEU A N 1
ATOM 1287 C CA . LEU A 1 168 ? -36.077 12.011 24.683 1.00 82.19 168 LEU A CA 1
ATOM 1288 C C . LEU A 1 168 ? -35.561 13.437 24.912 1.00 82.19 168 LEU A C 1
ATOM 1290 O O . LEU A 1 168 ? -36.201 14.224 25.620 1.00 82.19 168 LEU A O 1
ATOM 1294 N N . ALA A 1 169 ? -34.428 13.777 24.306 1.00 82.31 169 ALA A N 1
ATOM 1295 C CA . ALA A 1 169 ? -33.784 15.068 24.489 1.00 82.31 169 ALA A CA 1
ATOM 1296 C C . ALA A 1 169 ? -33.318 15.696 23.172 1.00 82.31 169 ALA A C 1
ATOM 1298 O O . ALA A 1 169 ? -32.937 14.992 22.238 1.00 82.31 169 ALA A O 1
ATOM 1299 N N . ARG A 1 170 ? -33.347 17.032 23.128 1.00 83.94 170 ARG A N 1
ATOM 1300 C CA . ARG A 1 170 ? -32.758 17.863 22.076 1.00 83.94 170 ARG A CA 1
ATOM 1301 C C . ARG A 1 170 ? -31.461 18.487 22.569 1.00 83.94 170 ARG A C 1
ATOM 1303 O O . ARG A 1 170 ? -31.451 19.069 23.651 1.00 83.94 170 ARG A O 1
ATOM 1310 N N . VAL A 1 171 ? -30.400 18.412 21.783 1.00 85.44 171 VAL A N 1
ATOM 1311 C CA . VAL A 1 171 ? -29.106 19.029 22.090 1.00 85.44 171 VAL A CA 1
ATOM 1312 C C . VAL A 1 171 ? -29.167 20.517 21.769 1.00 85.44 171 VAL A C 1
ATOM 1314 O O . VAL A 1 171 ? -29.616 20.914 20.702 1.00 85.44 171 VAL A O 1
ATOM 1317 N N . VAL A 1 172 ? -28.743 21.353 22.710 1.00 86.31 172 VAL A N 1
ATOM 1318 C CA . VAL A 1 172 ? -28.737 22.819 22.585 1.00 86.31 172 VAL A CA 1
ATOM 1319 C C . VAL A 1 172 ? -27.317 23.354 22.465 1.00 86.31 172 VAL A C 1
ATOM 1321 O O . VAL A 1 172 ? -27.083 24.317 21.740 1.00 86.31 172 VAL A O 1
ATOM 1324 N N . ALA A 1 173 ? -26.367 22.732 23.161 1.00 83.50 173 ALA A N 1
ATOM 1325 C CA . ALA A 1 173 ? -24.967 23.131 23.142 1.00 83.50 173 ALA A CA 1
ATOM 1326 C C . ALA A 1 173 ? -24.085 21.986 22.622 1.00 83.50 173 ALA A C 1
ATOM 1328 O O . ALA A 1 173 ? -24.372 20.824 22.911 1.00 83.50 173 ALA A O 1
ATOM 1329 N N . PRO A 1 174 ? -23.005 22.290 21.883 1.00 82.25 174 PRO A N 1
ATOM 1330 C CA . PRO A 1 174 ? -22.061 21.273 21.443 1.00 82.25 174 PRO A CA 1
ATOM 1331 C C . PRO A 1 174 ? -21.308 20.683 22.641 1.00 82.25 174 PRO A C 1
ATOM 1333 O O . PRO A 1 174 ? -20.952 21.399 23.580 1.00 82.25 174 PRO A O 1
ATOM 1336 N N . ILE A 1 175 ? -21.031 19.383 22.589 1.00 84.81 175 ILE A N 1
ATOM 1337 C CA . ILE A 1 175 ? -20.229 18.674 23.588 1.00 84.81 175 ILE A CA 1
ATOM 1338 C C . ILE A 1 175 ? -19.270 17.716 22.883 1.00 84.81 175 ILE A C 1
ATOM 1340 O O . ILE A 1 175 ? -19.605 17.129 21.855 1.00 84.81 175 ILE A O 1
ATOM 1344 N N . GLU A 1 176 ? -18.067 17.562 23.434 1.00 79.94 176 GLU A N 1
ATOM 1345 C CA . GLU A 1 176 ? -17.137 16.535 22.969 1.00 79.94 176 GLU A CA 1
ATOM 1346 C C . GLU A 1 176 ? -17.728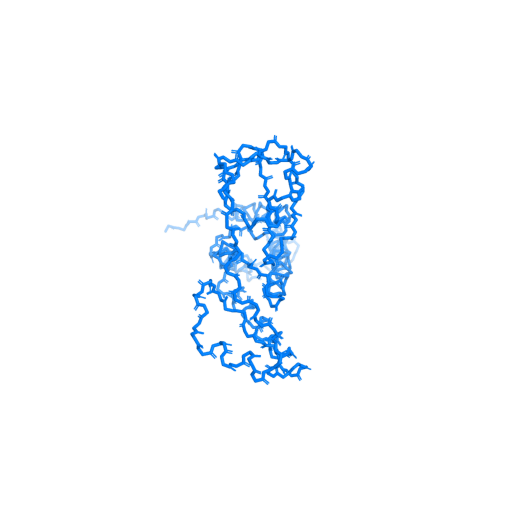 15.127 23.153 1.00 79.94 176 GLU A C 1
ATOM 1348 O O . GLU A 1 176 ? -18.517 14.906 24.081 1.00 79.94 176 GLU A O 1
ATOM 1353 N N . PRO A 1 177 ? -17.346 14.156 22.299 1.00 83.25 177 PRO A N 1
ATOM 1354 C CA . PRO A 1 177 ? -17.834 12.795 22.422 1.00 83.25 177 PRO A CA 1
ATOM 1355 C C . PRO A 1 177 ? -17.552 12.216 23.809 1.00 83.25 177 PRO A C 1
ATOM 1357 O O . PRO A 1 177 ? -16.412 12.224 24.273 1.00 83.25 177 PRO A O 1
ATOM 1360 N N . PHE A 1 178 ? -18.583 11.688 24.464 1.00 83.62 178 PHE A N 1
ATOM 1361 C CA . PHE A 1 178 ? -18.476 11.179 25.831 1.00 83.62 178 PHE A CA 1
ATOM 1362 C C . PHE A 1 178 ? -1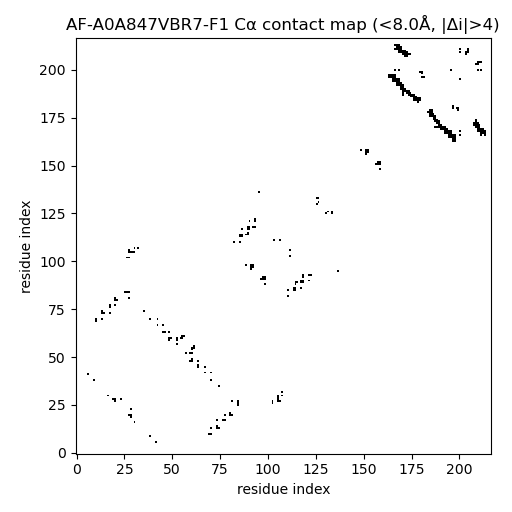9.012 9.752 25.945 1.00 83.62 178 PHE A C 1
ATOM 1364 O O . PHE A 1 178 ? -19.861 9.319 25.166 1.00 83.62 178 PHE A O 1
ATOM 1371 N N . LEU A 1 179 ? -18.508 9.015 26.934 1.00 79.94 179 LEU A N 1
ATOM 1372 C CA . LEU A 1 179 ? -18.961 7.663 27.248 1.00 79.94 179 LEU A CA 1
ATOM 1373 C C . LEU A 1 179 ? -20.172 7.729 28.186 1.00 79.94 179 LEU A C 1
ATOM 1375 O O . LEU A 1 179 ? -20.077 8.264 29.290 1.00 79.94 179 LEU A O 1
ATOM 1379 N N . GLY A 1 180 ? -21.307 7.201 27.741 1.00 79.06 180 GLY A N 1
ATOM 1380 C CA . GLY A 1 180 ? -22.515 7.081 28.544 1.00 79.06 180 GLY A CA 1
ATOM 1381 C C . GLY A 1 180 ? -22.448 5.935 29.553 1.00 79.06 180 GLY A C 1
ATOM 1382 O O . GLY A 1 180 ? -21.647 5.009 29.423 1.00 79.06 180 GLY A O 1
ATOM 1383 N N . PHE A 1 181 ? -23.338 5.974 30.545 1.00 72.50 181 PHE A N 1
ATOM 1384 C CA . PHE A 1 181 ? -23.467 4.936 31.575 1.00 72.50 181 PHE A CA 1
ATOM 1385 C C . PHE A 1 181 ? -23.790 3.539 31.008 1.00 72.50 181 PHE A C 1
ATOM 1387 O O . PHE A 1 181 ? -23.475 2.516 31.604 1.00 72.50 181 PHE A O 1
ATOM 1394 N N . ASP A 1 182 ? -24.378 3.493 29.818 1.00 73.19 182 ASP A N 1
ATOM 1395 C CA . ASP A 1 182 ? -24.683 2.295 29.035 1.00 73.19 182 ASP A CA 1
ATOM 1396 C C . ASP A 1 182 ? -23.485 1.768 28.218 1.00 73.19 182 ASP A C 1
ATOM 1398 O O . ASP A 1 182 ? -23.637 0.848 27.413 1.00 73.19 182 ASP A O 1
ATOM 1402 N N . GLY A 1 183 ? -22.299 2.361 28.389 1.00 72.56 183 GLY A N 1
ATOM 1403 C CA . GLY A 1 183 ? -21.073 1.986 27.683 1.00 72.56 183 GLY A CA 1
ATOM 1404 C C . GLY A 1 183 ? -21.036 2.421 26.216 1.00 72.56 183 GLY A C 1
ATOM 1405 O O . GLY A 1 183 ? -20.140 2.005 25.481 1.00 72.56 183 GLY A O 1
ATOM 1406 N N . ARG A 1 184 ? -21.990 3.246 25.765 1.00 76.12 184 ARG A N 1
ATOM 1407 C CA . ARG A 1 184 ? -22.019 3.796 24.403 1.00 76.12 184 ARG A CA 1
ATOM 1408 C C . ARG A 1 184 ? -21.323 5.148 24.355 1.00 76.12 184 ARG A C 1
ATOM 1410 O O . ARG A 1 184 ? -21.537 5.985 25.226 1.00 76.12 184 ARG A O 1
ATOM 1417 N N . THR A 1 185 ? -20.525 5.382 23.319 1.00 81.62 185 THR A N 1
ATOM 1418 C CA . THR A 1 185 ? -19.951 6.707 23.059 1.00 81.62 185 THR A CA 1
ATOM 1419 C C . THR A 1 185 ? -20.949 7.551 22.276 1.00 81.62 185 THR A C 1
ATOM 1421 O O . THR A 1 185 ? -21.373 7.160 21.189 1.00 81.62 185 THR A O 1
ATOM 1424 N N . TYR A 1 186 ? -21.307 8.709 22.819 1.00 80.94 186 TYR A N 1
ATOM 1425 C CA . TYR A 1 186 ? -22.221 9.669 22.214 1.00 80.94 186 TYR A CA 1
ATOM 1426 C C . TYR A 1 186 ? -21.427 10.839 21.646 1.00 80.94 186 TYR A C 1
ATOM 1428 O O . TYR A 1 186 ? -20.772 11.551 22.400 1.00 80.94 186 TYR A O 1
ATOM 1436 N N . ALA A 1 187 ? -21.501 11.042 20.332 1.00 85.00 187 ALA A N 1
ATOM 1437 C CA . ALA A 1 187 ? -21.061 12.264 19.666 1.00 85.00 187 ALA A CA 1
ATOM 1438 C C . ALA A 1 187 ? -22.319 13.061 19.311 1.00 85.00 187 ALA 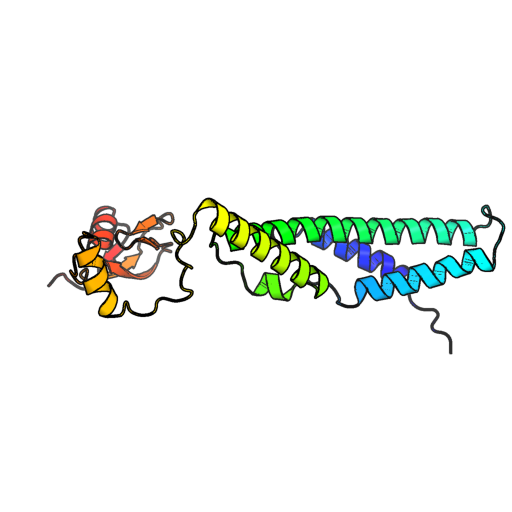A C 1
ATOM 1440 O O . ALA A 1 187 ? -23.111 12.598 18.495 1.00 85.00 187 ALA A O 1
ATOM 1441 N N . LEU A 1 188 ? -22.546 14.180 20.001 1.00 83.62 188 LEU A N 1
ATOM 1442 C CA . LEU A 1 188 ? -23.786 14.950 19.909 1.00 83.62 188 LEU A CA 1
ATOM 1443 C C . LEU A 1 188 ? -23.538 16.264 19.175 1.00 83.62 188 LEU A C 1
ATOM 1445 O O . LEU A 1 188 ? -22.690 17.051 19.605 1.00 83.62 188 LEU A O 1
ATOM 1449 N N . GLU A 1 189 ? -24.300 16.521 18.116 1.00 79.81 189 GLU A N 1
ATOM 1450 C CA . GLU A 1 189 ? -24.282 17.803 17.420 1.00 79.81 189 GLU A CA 1
ATOM 1451 C C . GLU A 1 189 ? -25.423 18.711 17.921 1.00 79.81 189 GLU A C 1
ATOM 1453 O O . GLU A 1 189 ? -26.459 18.226 18.386 1.00 79.81 189 GLU A O 1
ATOM 1458 N N . PRO A 1 190 ? -25.256 20.047 17.891 1.00 83.94 190 PRO A N 1
ATOM 1459 C CA . PRO A 1 190 ? -26.332 20.970 18.241 1.00 83.94 190 PRO A CA 1
ATOM 1460 C C . PRO A 1 190 ? -27.587 20.722 17.391 1.00 83.94 190 PRO A C 1
ATOM 1462 O O . PRO A 1 190 ? -27.484 20.509 16.189 1.00 83.94 190 PRO A O 1
ATOM 1465 N N . GLU A 1 191 ? -28.765 20.817 18.012 1.00 80.81 191 GLU A N 1
ATOM 1466 C CA . GLU A 1 191 ? -30.095 20.518 17.450 1.00 80.81 191 GLU A CA 1
ATOM 1467 C C . GLU A 1 191 ? -30.425 19.032 17.214 1.00 80.81 191 GLU A C 1
ATOM 1469 O O . GLU A 1 191 ? -31.557 18.720 16.830 1.00 80.81 191 GLU A O 1
ATOM 1474 N N . ASP A 1 192 ? -29.526 18.096 17.538 1.00 81.56 192 ASP A N 1
ATOM 1475 C CA . ASP A 1 192 ? -29.843 16.667 17.476 1.00 81.56 192 ASP A CA 1
ATOM 1476 C C . ASP A 1 192 ? -30.971 16.290 18.441 1.00 81.56 192 ASP A C 1
ATOM 1478 O O . ASP A 1 192 ? -30.983 16.689 19.609 1.00 81.56 192 ASP A O 1
ATOM 1482 N N . VAL A 1 193 ? -31.908 15.459 17.973 1.00 83.06 193 VAL A N 1
ATOM 1483 C CA . VAL A 1 193 ? -32.956 14.854 18.804 1.00 83.06 193 VAL A CA 1
ATOM 1484 C C . VAL A 1 193 ? -32.650 13.376 18.978 1.00 83.06 193 VAL A C 1
ATOM 1486 O O . VAL A 1 193 ? -32.747 12.594 18.033 1.00 83.06 193 VAL A O 1
ATOM 1489 N N . LEU A 1 194 ? -32.317 12.980 20.203 1.00 80.50 194 LEU A N 1
ATOM 1490 C CA . LEU A 1 194 ? -31.929 11.612 20.515 1.00 80.50 194 LEU A CA 1
ATOM 1491 C C . LEU A 1 194 ? -32.557 11.106 21.810 1.00 80.50 194 LEU A C 1
ATOM 1493 O O . LEU A 1 194 ? -33.029 11.858 22.663 1.00 80.50 194 LEU A O 1
ATOM 1497 N N . THR A 1 195 ? -32.580 9.785 21.932 1.00 80.44 195 THR A N 1
ATOM 1498 C CA . THR A 1 195 ? -33.076 9.098 23.121 1.00 80.44 195 THR A CA 1
ATOM 1499 C C . THR A 1 195 ? -31.882 8.654 23.952 1.00 80.44 195 THR A C 1
ATOM 1501 O O . THR A 1 195 ? -31.090 7.832 23.495 1.00 80.44 195 THR A O 1
ATOM 1504 N N . LEU A 1 196 ? -31.752 9.212 25.153 1.00 81.69 196 LEU A N 1
ATOM 1505 C CA . LEU A 1 196 ? -30.659 8.925 26.078 1.00 81.69 196 LEU A CA 1
ATOM 1506 C C . LEU A 1 196 ? -31.176 8.203 27.324 1.00 81.69 196 LEU A C 1
ATOM 1508 O O . LEU A 1 196 ? -32.308 8.449 27.744 1.00 81.69 196 LEU A O 1
ATOM 1512 N N . PRO A 1 197 ? -30.350 7.363 27.969 1.00 83.75 197 PRO A N 1
ATOM 1513 C CA . PRO A 1 197 ? -30.613 6.924 29.334 1.00 83.75 197 PRO A CA 1
ATOM 1514 C C . PRO A 1 197 ? -30.825 8.127 30.265 1.00 83.75 197 PRO A C 1
ATOM 1516 O O . PRO A 1 197 ? -30.115 9.129 30.148 1.00 83.75 197 PRO A O 1
ATOM 1519 N N . HIS A 1 198 ? -31.773 8.023 31.198 1.00 82.44 198 HIS A N 1
ATOM 1520 C CA . HIS A 1 198 ? -32.131 9.096 32.130 1.00 82.44 198 HIS A CA 1
ATOM 1521 C C . HIS A 1 198 ? -30.918 9.637 32.896 1.00 82.44 198 HIS A C 1
ATOM 1523 O O . HIS A 1 198 ? -30.771 10.848 32.994 1.00 82.44 198 HIS A O 1
ATOM 1529 N N . GLU A 1 199 ? -30.012 8.761 33.336 1.00 83.25 199 GLU A N 1
ATOM 1530 C CA . GLU A 1 199 ? -28.766 9.135 34.025 1.00 83.25 199 GLU A CA 1
ATOM 1531 C C . GLU A 1 199 ? -27.889 10.063 33.170 1.00 83.25 199 GLU A C 1
ATOM 1533 O O . GLU A 1 199 ? -27.465 11.131 33.612 1.00 83.25 199 GLU A O 1
ATOM 1538 N N . ASN A 1 200 ? -27.678 9.705 31.897 1.00 84.69 200 ASN A N 1
ATOM 1539 C CA . ASN A 1 200 ? -26.917 10.535 30.962 1.00 84.69 200 ASN A CA 1
ATOM 1540 C C . ASN A 1 200 ? -27.655 11.856 30.696 1.00 84.69 200 ASN A C 1
ATOM 1542 O O . ASN A 1 200 ? -27.042 12.923 30.636 1.00 84.69 200 ASN A O 1
ATOM 1546 N N . ALA A 1 201 ? -28.981 11.794 30.546 1.00 84.25 201 ALA A N 1
ATOM 1547 C CA . ALA A 1 201 ? -29.800 12.964 30.275 1.00 84.25 201 ALA A CA 1
ATOM 1548 C C . ALA A 1 201 ? -29.827 13.950 31.457 1.00 84.25 201 ALA A C 1
ATOM 1550 O O . ALA A 1 201 ? -29.784 15.155 31.230 1.00 84.25 201 ALA A O 1
ATOM 1551 N N . ALA A 1 202 ? -29.857 13.467 32.701 1.00 83.31 202 ALA A N 1
ATOM 1552 C CA . ALA A 1 202 ? -29.852 14.296 33.902 1.00 83.31 202 ALA A CA 1
ATOM 1553 C C . ALA A 1 202 ? -28.576 15.148 33.984 1.00 83.31 202 ALA A C 1
ATOM 1555 O O . ALA A 1 202 ? -28.659 16.372 34.086 1.00 83.31 202 ALA A O 1
ATOM 1556 N N . VAL A 1 203 ? -27.405 14.526 33.809 1.00 85.88 203 VAL A N 1
ATOM 1557 C CA . VAL A 1 203 ? -26.104 15.220 33.847 1.00 85.88 203 VAL A CA 1
ATOM 1558 C C . VAL A 1 203 ? -25.989 16.271 32.739 1.00 85.88 203 VAL A C 1
ATOM 1560 O O . VAL A 1 203 ? -25.504 17.382 32.960 1.00 85.88 203 VAL A O 1
ATOM 1563 N N . LEU A 1 204 ? -26.439 15.943 31.528 1.00 86.19 204 LEU A N 1
ATOM 1564 C CA . LEU A 1 204 ? -26.399 16.878 30.403 1.00 86.19 204 LEU A CA 1
ATOM 1565 C C . LEU A 1 204 ? -27.423 18.015 30.543 1.00 86.19 204 LEU A C 1
ATOM 1567 O O . LEU A 1 204 ? -27.163 19.132 30.090 1.00 86.19 204 LEU A O 1
ATOM 1571 N N . ARG A 1 205 ? -28.568 17.751 31.181 1.00 84.50 205 ARG A N 1
ATOM 1572 C CA . ARG A 1 205 ? -29.597 18.751 31.490 1.00 84.50 205 ARG A CA 1
ATOM 1573 C C . ARG A 1 205 ? -29.088 19.744 32.536 1.00 84.50 205 ARG A C 1
ATOM 1575 O O . ARG A 1 205 ? -29.223 20.944 32.327 1.00 84.50 205 ARG A O 1
ATOM 1582 N N . GLU A 1 206 ? -28.433 19.273 33.600 1.00 85.25 206 GLU A N 1
ATOM 1583 C CA . GLU A 1 206 ? -27.802 20.133 34.621 1.00 85.25 206 GLU A CA 1
ATOM 1584 C C . GLU A 1 206 ? -26.763 21.089 34.025 1.00 85.25 206 GLU A C 1
ATOM 1586 O O . GLU A 1 206 ? -26.635 22.237 34.449 1.00 85.25 206 GLU A O 1
ATOM 1591 N N . ARG A 1 207 ? -26.040 20.630 33.000 1.00 83.75 207 ARG A N 1
ATOM 1592 C CA . ARG A 1 207 ? -25.046 21.435 32.281 1.00 83.75 207 ARG A CA 1
ATOM 1593 C C . ARG A 1 207 ? -25.648 22.336 31.198 1.00 83.75 207 ARG A C 1
ATOM 1595 O O . ARG A 1 207 ? -24.892 22.997 30.493 1.00 83.75 207 ARG A O 1
ATOM 1602 N N . ASN A 1 208 ? -26.977 22.381 31.063 1.00 83.56 208 ASN A N 1
ATOM 1603 C CA . ASN A 1 208 ? -27.703 23.100 30.007 1.00 83.56 208 ASN A CA 1
ATOM 1604 C C . ASN A 1 208 ? -27.270 22.710 28.580 1.00 83.56 208 ASN A C 1
ATOM 1606 O O . ASN A 1 208 ? -27.324 23.526 27.662 1.00 83.56 208 ASN A O 1
ATOM 1610 N N . ILE A 1 209 ? -26.829 21.464 28.389 1.00 85.31 209 ILE A N 1
ATOM 1611 C CA . ILE A 1 209 ? -26.371 20.948 27.091 1.00 85.31 209 ILE A CA 1
ATOM 1612 C C . ILE A 1 209 ? -27.543 20.374 26.300 1.00 85.31 209 ILE A C 1
ATOM 1614 O O . ILE A 1 209 ? -27.569 20.483 25.077 1.00 85.31 209 ILE A O 1
ATOM 1618 N N . ILE A 1 210 ? -28.536 19.804 26.987 1.00 86.31 210 ILE A N 1
ATOM 1619 C CA . ILE A 1 210 ?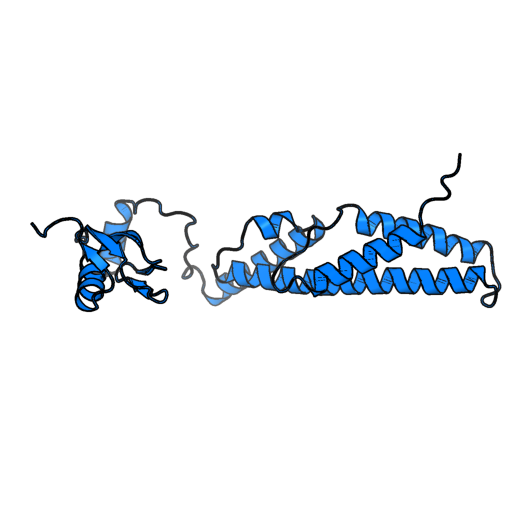 -29.734 19.231 26.367 1.00 86.31 210 ILE A CA 1
ATOM 1620 C C . ILE A 1 210 ? -31.021 19.748 27.021 1.00 86.31 210 ILE A C 1
ATOM 1622 O O . ILE A 1 210 ? -31.048 20.082 28.206 1.00 86.31 210 ILE A O 1
ATOM 1626 N N . LEU A 1 211 ? -32.113 19.737 26.260 1.00 84.94 211 LEU A N 1
ATOM 1627 C CA . LEU A 1 211 ? -33.481 19.982 26.712 1.00 84.94 211 LEU A CA 1
ATOM 1628 C C . LEU A 1 211 ? -34.314 18.714 26.553 1.00 84.94 211 LEU A C 1
ATOM 1630 O O . LEU A 1 211 ? -34.378 18.135 25.471 1.00 84.94 211 LEU A O 1
ATOM 1634 N N . SER A 1 212 ? -34.996 18.289 27.611 1.00 79.31 212 SER A N 1
ATOM 1635 C CA . SER A 1 212 ? -35.919 17.156 27.524 1.00 79.31 212 SER A CA 1
ATOM 1636 C C . SER A 1 212 ? -37.232 17.584 26.875 1.00 79.31 212 SER A C 1
ATOM 1638 O O . SER A 1 212 ? -37.842 18.567 27.285 1.00 79.31 212 SER A O 1
ATOM 1640 N N . ILE A 1 213 ? -37.648 16.854 25.837 1.00 78.44 213 ILE A N 1
ATOM 1641 C CA . ILE A 1 213 ? -38.849 17.178 25.048 1.00 78.44 213 ILE A CA 1
ATOM 1642 C C . ILE A 1 213 ? -40.116 16.611 25.710 1.00 78.44 213 ILE A C 1
ATOM 1644 O O . ILE A 1 213 ? -41.212 17.130 25.505 1.00 78.44 213 ILE A O 1
ATOM 1648 N N . LEU A 1 214 ? -39.978 15.565 26.530 1.00 62.56 214 LEU A N 1
ATOM 1649 C CA . LEU A 1 214 ? -41.077 14.984 27.300 1.00 62.56 214 LEU A CA 1
ATOM 1650 C C . LEU A 1 214 ? -40.981 15.430 28.770 1.00 62.56 214 LEU A C 1
ATOM 1652 O O . LEU A 1 214 ? -39.890 15.348 29.336 1.00 62.56 214 LEU A O 1
ATOM 1656 N N . PRO A 1 215 ? -42.082 15.897 29.392 1.00 50.66 215 PRO A N 1
ATOM 1657 C CA . PRO A 1 215 ? -42.101 16.200 30.818 1.00 50.66 215 PRO A CA 1
ATOM 1658 C C . PRO A 1 215 ? -41.994 14.904 31.633 1.00 50.66 215 PRO A C 1
ATOM 1660 O O . PRO A 1 215 ? -42.658 13.917 31.307 1.00 50.66 215 PRO A O 1
ATOM 1663 N N . ASP A 1 216 ? -41.154 14.926 32.673 1.00 50.69 216 ASP A N 1
ATOM 1664 C CA . ASP A 1 216 ? -40.972 13.819 33.617 1.00 50.69 216 ASP A CA 1
ATOM 1665 C C . ASP A 1 216 ? -42.357 13.414 34.189 1.00 50.69 216 ASP A C 1
ATOM 1667 O O . ASP A 1 216 ? -43.108 14.268 34.671 1.00 50.69 216 ASP A O 1
ATOM 1671 N N . LYS A 1 217 ? -42.733 12.134 34.061 1.00 39.44 217 LYS A N 1
ATOM 1672 C CA . LYS A 1 217 ? -43.946 11.546 34.656 1.00 39.44 217 LYS A CA 1
ATOM 1673 C C . LYS A 1 217 ? -43.587 10.739 35.890 1.00 39.44 217 LYS A C 1
ATOM 1675 O O . LYS A 1 217 ? -42.586 9.996 35.805 1.00 39.44 217 LYS A O 1
#

Secondary structure (DSSP, 8-state):
------HHHHHHHHHHHHHHHHHSTTSPPPPPTTHHHHHHHHHHHHHHHHHH---TTSHHHHHHHHHHHHHHHHHHHHHHHHHHHHHHHHHHHHTTPPPPHHHHHTS-HHHHHHHHHHHHHHHHHHHHHHGGGS----SS-----THHHHHHHHTT-------PPEEEEEE-S-EEEEE-TTSPEEEE-TT-EEEEEHHHHHHHHHTTSEEESSPP-

Mean predicted aligned error: 16.22 Å

Sequence (217 aa):
MTSHGDHSGLLDSLQLVVSAERDAIGSLTVLPPDLFSRAGVEIEALRKVFTACTDPLAEPFRTATERIDALQQHLDDLVRMRSQKILMLALLRAEGRSVDREHQRRMLPAEQALYDEVREAVDRYRHEMFGDTVRPTPEGGTPVPPACAAAAAEAAIEVNPTPHALTLARVVAPIEPFLGFDGRTYALEPEDVLTLPHENAAVLRERNIILSILPDK

Solvent-accessible surface area (backbone atoms only — not comparable to full-atom values): 12871 Å² total; per-residue (Å²): 136,83,76,86,64,66,59,72,57,51,59,56,52,47,53,52,50,42,51,50,45,68,69,37,73,99,48,76,53,85,66,69,92,55,52,69,59,54,50,49,54,49,45,55,58,41,54,51,43,62,76,77,44,87,54,73,83,40,66,71,42,42,55,35,49,58,49,43,53,52,51,50,51,50,50,51,51,41,51,53,56,49,52,54,50,42,53,49,51,23,52,45,37,64,73,71,43,90,67,63,69,68,56,66,70,40,46,52,75,71,52,46,53,52,30,51,53,51,28,50,52,50,51,50,52,48,38,74,75,52,45,85,76,65,70,81,80,73,88,66,92,68,80,82,57,78,68,54,61,58,52,30,60,76,67,73,46,86,76,75,86,64,81,67,55,71,38,48,30,32,25,68,40,74,54,77,69,40,78,39,93,86,74,47,75,46,75,54,53,61,69,40,76,47,77,35,46,40,73,54,46,50,60,35,38,77,69,62,27,35,45,68,78,61,81,92,127

pLDDT: mean 80.25, std 17.23, range [32.06, 97.75]

Nearest PDB structures (foldseek):
  7pfo-assembly1_G  TM=5.107E-01  e=4.803E-06  Homo sapiens
  8q6o-assembly1_K  TM=4.952E-01  e=1.768E-05  Xenopus laevis
  2eho-assembly3_I  TM=5.400E-01  e=9.324E-04  Homo sapiens
  5hay-assembly1_A  TM=2.144E-01  e=2.690E-01  Thermochaetoides thermophila DSM 1495
  9b03-assembly1_G  TM=3.924E-01  e=1.745E+00  Homo sapiens

Foldseek 3Di:
DDPPDDLVVLLVVLVVLLVVLVVPPLAFDADDLCSVVVLVVSLVVLVVVVVVDVDCPDPSNVVSVVSNVSSVVSVVSNCVSLLVSLLVLLVCVLVVHDDDPVRCVRDHPVSNVSSVVSNVVSNVVCCVVPPPPDDPDDDDDDPDPPVVVVVCVVVVNPPPPDPQDKFWKFFAAADDFDQDPVRDTDHDDHGDTDIDRPVVVVVCVVVVGIDTPDDDD